Protein AF-A0A4Q5NZ83-F1 (afdb_monomer)

Radius of gyration: 30.27 Å; Cα contacts (8 Å, |Δi|>4): 518; chains: 1; bounding box: 62×85×79 Å

Foldseek 3Di:
DDDDDDDDDPDDDDDDDDDDDDDDDDDDDDDDDDPDDDDDDDDDDDDDPPDDPDPPPDPDPDDDDFKWKKKFKAKDADDQKWKWKDKQNRTPDIDRDHGDIGTCRVVDDAFKIKIKIWMAAALPGPQPIKMKMFMWIDDPNDTDTQDMDIHGNPRHTDMDIDIDHTDDDPPPPPDDDDDDDDDDDDDDDDDDDDDDDDDDDDDPDPQDDQDDDDAPKWKKKWKAADPLFFKKKFKDKQNHTPDIDRHTHIDTPNSSDDAFKMKMKIWMATPDQRPDQPDKMKIFMWIQDPNDTDTPDMDICGNVDRTDMDMDIDHGD

Secondary structure (DSSP, 8-state):
--------------------S----------------PPPPPPP-PPPPP-------PPPP-PPPPPPEEEEEEEESS----EEEEETTEEEEEE-STT-EEE-GGG--SEEEEEEEEE---TTS-TT-EEEEEEEEEETTEEEEEEEEEE-TTPPSEEEEEEEEESPPP---PPP-PPP------------------S----------------SSEEEEEEE--TTS-EEEEEEETTEEEEEESS-EEEE-GGG--SEEEEEEEEEEESS----TT--EEEEEEEEETTEEEEEEEEEEBTTBSEEEEEEEEEE-

Mean predicted aligned error: 17.89 Å

Solvent-accessible surface area (backbone atoms only — not comparable to full-atom values): 20259 Å² total; per-residue (Å²): 140,85,87,87,78,91,79,86,82,83,78,85,82,82,84,85,86,82,87,75,96,78,87,83,88,81,91,79,81,85,86,90,82,74,92,79,82,75,82,81,78,79,80,77,86,71,80,79,74,83,80,71,82,78,75,79,76,74,79,77,74,84,71,75,91,71,72,47,31,32,41,38,27,46,50,45,64,70,63,78,41,38,41,37,38,27,38,71,88,40,80,78,47,75,46,65,55,65,68,43,74,43,82,45,44,86,70,56,58,80,37,79,34,47,39,36,43,33,38,49,48,26,78,80,27,46,94,88,22,37,40,34,45,32,37,31,38,45,55,96,92,38,78,41,80,69,44,74,50,80,43,38,35,85,38,72,55,48,70,50,75,47,79,48,76,30,75,75,74,75,77,75,74,73,80,76,86,75,81,90,82,91,83,89,86,88,84,87,89,86,86,87,83,90,82,90,85,84,86,91,74,85,82,76,76,79,81,76,76,67,63,77,62,87,59,95,57,52,31,37,41,37,33,47,62,26,92,62,22,40,38,38,38,40,34,29,34,71,87,40,77,75,51,76,43,70,54,57,44,78,42,80,47,43,54,61,47,58,84,37,81,35,43,37,37,40,36,39,39,44,76,55,89,41,81,44,79,87,31,48,18,38,40,37,34,28,38,49,53,96,95,39,84,43,80,78,46,75,49,66,39,30,48,92,40,41,58,53,72,50,75,49,79,48,76,39,121

Sequence (317 aa):
MKTASSYPMCLDALRRVKVWPFGIFVAGLGLIAGCNSQPAETPIAENPPPVAPVAATTPEATQAPRMAYQAVTEFNGKSNVVFTLDINGATVGSYSTDKAQNDITNSLHDGLNDIKVSWTADPTMPSYGAARIKLQSQSNGKWNDVMTREVRRDTPAGATTINLQIGMPPAQSSPTEAVPSTGTSANTAAEPAANTVTAGETSIVPDATPTTAAFADKYLLKTTYSSLAPGSFDVTINGQTVGSYNSASNRDISSYLKPGVNEITVSWQAAQTITNRFADSKLTIGVFREGKWSTVANQTITQAQPRGERTWKINVQ

pLDDT: mean 77.64, std 22.38, range [27.92, 98.5]

Structure (mmCIF, N/CA/C/O backbone):
data_AF-A0A4Q5NZ83-F1
#
_entry.id   AF-A0A4Q5NZ83-F1
#
loop_
_atom_site.group_PDB
_atom_site.id
_atom_site.type_symbol
_atom_site.label_atom_id
_atom_site.label_alt_id
_atom_site.label_comp_id
_atom_site.label_asym_id
_atom_site.label_entity_id
_atom_site.label_seq_id
_atom_site.pdbx_PDB_ins_code
_atom_site.Cartn_x
_atom_site.Cartn_y
_atom_site.Cartn_z
_atom_site.occupancy
_atom_site.B_iso_or_equiv
_atom_site.auth_seq_id
_atom_site.auth_comp_id
_atom_site.auth_asym_id
_atom_site.auth_atom_id
_atom_site.pdbx_PDB_model_num
ATOM 1 N N . MET A 1 1 ? -18.410 -61.228 -25.629 1.00 46.50 1 MET A N 1
ATOM 2 C CA . MET A 1 1 ? -17.149 -61.927 -25.977 1.00 46.50 1 MET A CA 1
ATOM 3 C C . MET A 1 1 ? -16.329 -61.036 -26.900 1.00 46.50 1 MET A C 1
ATOM 5 O O . MET A 1 1 ? -16.928 -60.379 -27.738 1.00 46.50 1 MET A O 1
ATOM 9 N N . LYS A 1 2 ? -14.998 -61.084 -26.742 1.00 43.97 2 LYS A N 1
ATOM 10 C CA . LYS A 1 2 ? -13.923 -60.283 -27.370 1.00 43.97 2 LYS A CA 1
ATOM 11 C C . LYS A 1 2 ? -13.568 -58.953 -26.692 1.00 43.97 2 LYS A C 1
ATOM 13 O O . LYS A 1 2 ? -14.059 -57.884 -27.025 1.00 43.97 2 LYS A O 1
ATOM 18 N N . THR A 1 3 ? -12.653 -59.107 -25.743 1.00 46.38 3 THR A N 1
ATOM 19 C CA . THR A 1 3 ? -11.622 -58.173 -25.285 1.00 46.38 3 THR A CA 1
ATOM 20 C C . THR A 1 3 ? -10.592 -57.861 -26.381 1.00 46.38 3 THR A C 1
ATOM 22 O O . THR A 1 3 ? -10.260 -58.745 -27.168 1.00 46.38 3 THR A O 1
ATOM 25 N N . ALA A 1 4 ? -10.057 -56.636 -26.376 1.00 43.88 4 ALA A N 1
ATOM 26 C CA . ALA A 1 4 ? -8.705 -56.227 -26.803 1.00 43.88 4 ALA A CA 1
ATOM 27 C C . ALA A 1 4 ? -8.602 -54.697 -26.644 1.00 43.88 4 ALA A C 1
ATOM 29 O O . ALA A 1 4 ? -9.604 -54.015 -26.813 1.00 43.88 4 ALA A O 1
ATOM 30 N N . SER A 1 5 ? -7.474 -54.034 -26.430 1.00 42.31 5 SER A N 1
ATOM 31 C CA . SER A 1 5 ? -6.174 -54.305 -25.815 1.00 42.31 5 SER A CA 1
ATOM 32 C C . SER A 1 5 ? -5.525 -52.917 -25.759 1.00 42.31 5 SER A C 1
ATOM 34 O O . SER A 1 5 ? -5.562 -52.186 -26.747 1.00 42.31 5 SER A O 1
ATOM 36 N N . SER A 1 6 ? -4.978 -52.537 -24.609 1.00 50.88 6 SER A N 1
ATOM 37 C CA . SER A 1 6 ? -4.192 -51.313 -24.429 1.00 50.88 6 SER A CA 1
ATOM 38 C C . SER A 1 6 ? -2.863 -51.405 -25.187 1.00 50.88 6 SER A C 1
ATOM 40 O O . SER A 1 6 ? -2.228 -52.458 -25.162 1.00 50.88 6 SER A O 1
ATOM 42 N N . TYR A 1 7 ? -2.425 -50.292 -25.783 1.00 51.59 7 TYR A N 1
ATOM 43 C CA . TYR A 1 7 ? -1.007 -49.969 -25.958 1.00 51.59 7 TYR A CA 1
ATOM 44 C C . TYR A 1 7 ? -0.787 -48.465 -25.713 1.00 51.59 7 TYR A C 1
ATOM 46 O O . TYR A 1 7 ? -1.504 -47.651 -26.302 1.00 51.59 7 TYR A O 1
ATOM 54 N N . PRO A 1 8 ? 0.196 -48.068 -24.884 1.00 56.06 8 PRO A N 1
ATOM 55 C CA . PRO A 1 8 ? 0.624 -46.681 -24.757 1.00 56.06 8 PRO A CA 1
ATOM 56 C C . PRO A 1 8 ? 1.602 -46.318 -25.884 1.00 56.06 8 PRO A C 1
ATOM 58 O O . PRO A 1 8 ? 2.622 -46.980 -26.075 1.00 56.06 8 PRO A O 1
ATOM 61 N N . MET A 1 9 ? 1.317 -45.242 -26.620 1.00 53.84 9 MET A N 1
ATOM 62 C CA . MET A 1 9 ? 2.290 -44.636 -27.529 1.00 53.84 9 MET A CA 1
ATOM 63 C C . MET A 1 9 ? 3.188 -43.670 -26.747 1.00 53.84 9 MET A C 1
ATOM 65 O O . MET A 1 9 ? 2.782 -42.558 -26.419 1.00 53.84 9 MET A O 1
ATOM 69 N N . CYS A 1 10 ? 4.420 -44.100 -26.466 1.00 43.16 10 CYS A N 1
ATOM 70 C CA . CYS A 1 10 ? 5.543 -43.196 -26.222 1.00 43.16 10 CYS A CA 1
ATOM 71 C C . CYS A 1 10 ? 5.871 -42.507 -27.549 1.00 43.16 10 CYS A C 1
ATOM 73 O O . CYS A 1 10 ? 6.430 -43.137 -28.446 1.00 43.16 10 CYS A O 1
ATOM 75 N N . LEU A 1 11 ? 5.493 -41.237 -27.696 1.00 49.50 11 LEU A N 1
ATOM 76 C CA . LEU A 1 11 ? 5.880 -40.447 -28.857 1.00 49.50 11 LEU A CA 1
ATOM 77 C C . LEU A 1 11 ? 7.221 -39.757 -28.586 1.00 49.50 11 LEU A C 1
ATOM 79 O O . LEU A 1 11 ? 7.329 -38.874 -27.736 1.00 49.50 11 LEU A O 1
ATOM 83 N N . ASP A 1 12 ? 8.221 -40.199 -29.342 1.00 45.78 12 ASP A N 1
ATOM 84 C CA . ASP A 1 12 ? 9.508 -39.551 -29.570 1.00 45.78 12 ASP A CA 1
ATOM 85 C C . ASP A 1 12 ? 9.348 -38.067 -29.941 1.00 45.78 12 ASP A C 1
ATOM 87 O O . ASP A 1 12 ? 8.626 -37.719 -30.877 1.00 45.78 12 ASP A O 1
ATOM 91 N N . ALA A 1 13 ? 10.115 -37.193 -29.287 1.00 45.53 13 ALA A N 1
ATOM 92 C CA . ALA A 1 13 ? 10.397 -35.851 -29.789 1.00 45.53 13 ALA A CA 1
ATOM 93 C C . ALA A 1 13 ? 11.912 -35.614 -29.801 1.00 45.53 13 ALA A C 1
ATOM 95 O O . ALA A 1 13 ? 12.547 -35.248 -28.811 1.00 45.53 13 ALA A O 1
ATOM 96 N N . LEU A 1 14 ? 12.481 -35.862 -30.980 1.00 48.16 14 LEU A N 1
ATOM 97 C CA . LEU A 1 14 ? 13.873 -35.656 -31.345 1.00 48.16 14 LEU A CA 1
ATOM 98 C C . LEU A 1 14 ? 14.285 -34.171 -31.358 1.00 48.16 14 LEU A C 1
ATOM 100 O O . LEU A 1 14 ? 13.633 -33.300 -31.930 1.00 48.16 14 LEU A O 1
ATOM 104 N N . ARG A 1 15 ? 15.465 -33.959 -30.771 1.00 41.16 15 ARG A N 1
ATOM 105 C CA . ARG A 1 15 ? 16.485 -32.906 -30.940 1.00 41.16 15 ARG A CA 1
ATOM 106 C C . ARG A 1 15 ? 16.345 -31.935 -32.133 1.00 41.16 15 ARG A C 1
ATOM 108 O O . ARG A 1 15 ? 16.357 -32.340 -33.291 1.00 41.16 15 ARG A O 1
ATOM 115 N N . ARG A 1 16 ? 16.544 -30.638 -31.851 1.00 41.81 16 ARG A N 1
ATOM 116 C CA . ARG A 1 16 ? 17.320 -29.717 -32.712 1.00 41.81 16 ARG A CA 1
ATOM 117 C C . ARG A 1 16 ? 18.381 -29.000 -31.875 1.00 41.81 16 ARG A C 1
ATOM 119 O O . ARG A 1 16 ? 18.108 -27.985 -31.246 1.00 41.81 16 ARG A O 1
ATOM 126 N N . VAL A 1 17 ? 19.597 -29.544 -31.870 1.00 42.38 17 VAL A N 1
ATOM 127 C CA . VAL A 1 17 ? 20.788 -28.870 -31.334 1.00 42.38 17 VAL A CA 1
ATOM 128 C C . VAL A 1 17 ? 21.298 -27.918 -32.415 1.00 42.38 17 VAL A C 1
ATOM 130 O O . VAL A 1 17 ? 21.677 -28.354 -33.500 1.00 42.38 17 VAL A O 1
ATOM 133 N N . LYS A 1 18 ? 21.268 -26.613 -32.140 1.00 43.34 18 LYS A N 1
ATOM 134 C CA . LYS A 1 18 ? 21.816 -25.570 -33.014 1.00 43.34 18 LYS A CA 1
ATOM 135 C C . LYS A 1 18 ? 23.242 -25.281 -32.540 1.00 43.34 18 LYS A C 1
ATOM 137 O O . LYS A 1 18 ? 23.430 -24.658 -31.503 1.00 43.34 18 LYS A O 1
ATOM 142 N N . VAL A 1 19 ? 24.229 -25.800 -33.265 1.00 43.38 19 VAL A N 1
ATOM 143 C CA . VAL A 1 19 ? 25.659 -25.599 -32.987 1.00 43.38 19 VAL A CA 1
ATOM 144 C C . VAL A 1 19 ? 26.065 -24.212 -33.493 1.00 43.38 19 VAL A C 1
ATOM 146 O O . VAL A 1 19 ? 25.806 -23.881 -34.649 1.00 43.38 19 VAL A O 1
ATOM 149 N N . TRP A 1 20 ? 26.669 -23.396 -32.630 1.00 45.94 20 TRP A N 1
ATOM 150 C CA . TRP A 1 20 ? 27.369 -22.162 -33.003 1.00 45.94 20 TRP A CA 1
ATOM 151 C C . TRP A 1 20 ? 28.882 -22.417 -33.008 1.00 45.94 20 TRP A C 1
ATOM 153 O O . TRP A 1 20 ? 29.361 -23.216 -32.200 1.00 45.94 20 TRP A O 1
ATOM 163 N N . PRO A 1 21 ? 29.647 -21.768 -33.902 1.00 60.28 21 PRO A N 1
ATOM 164 C CA . PRO A 1 21 ? 31.084 -21.951 -33.965 1.00 60.28 21 PRO A CA 1
ATOM 165 C C . PRO A 1 21 ? 31.712 -21.084 -32.877 1.00 60.28 21 PRO A C 1
ATOM 167 O O . PRO A 1 21 ? 31.593 -19.875 -32.959 1.00 60.28 21 PRO A O 1
ATOM 170 N N . PHE A 1 22 ? 32.295 -21.683 -31.841 1.00 50.09 22 PHE A N 1
ATOM 171 C CA . PHE A 1 22 ? 33.531 -21.252 -31.168 1.00 50.09 22 PHE A CA 1
ATOM 172 C C . PHE A 1 22 ? 33.711 -22.073 -29.880 1.00 50.09 22 PHE A C 1
ATOM 174 O O . PHE A 1 22 ? 33.023 -21.850 -28.893 1.00 50.09 22 PHE A O 1
ATOM 181 N N . GLY A 1 23 ? 34.688 -22.985 -29.904 1.00 40.59 23 GLY A N 1
ATOM 182 C CA . GLY A 1 23 ? 35.555 -23.257 -28.754 1.00 40.59 23 GLY A CA 1
ATOM 183 C C . GLY A 1 23 ? 35.091 -24.248 -27.678 1.00 40.59 23 GLY A C 1
ATOM 184 O O . GLY A 1 23 ? 34.257 -23.933 -26.845 1.00 40.59 23 GLY A O 1
ATOM 185 N N . ILE A 1 24 ? 35.847 -25.352 -27.606 1.00 45.06 24 ILE A N 1
ATOM 186 C CA . ILE A 1 24 ? 36.121 -26.219 -26.442 1.00 45.06 24 ILE A CA 1
ATOM 187 C C . ILE A 1 24 ? 35.172 -27.415 -26.228 1.00 45.06 24 ILE A C 1
ATOM 189 O O . ILE A 1 24 ? 34.071 -27.333 -25.695 1.00 45.06 24 ILE A O 1
ATOM 193 N N . PHE A 1 25 ? 35.711 -28.570 -26.633 1.00 36.91 25 PHE A N 1
ATOM 194 C CA . PHE A 1 25 ? 35.283 -29.932 -26.332 1.00 36.91 25 PHE A CA 1
ATOM 195 C C . PHE A 1 25 ? 35.491 -30.266 -24.846 1.00 36.91 25 PHE A C 1
ATOM 197 O O . PHE A 1 25 ? 36.610 -30.169 -24.348 1.00 36.91 25 PHE A O 1
ATOM 204 N N . VAL A 1 26 ? 34.459 -30.803 -24.191 1.00 46.12 26 VAL A N 1
ATOM 205 C CA . VAL A 1 26 ? 34.622 -31.768 -23.094 1.00 46.12 26 VAL A CA 1
ATOM 206 C C . VAL A 1 26 ? 33.733 -32.966 -23.413 1.00 46.12 26 VAL A C 1
ATOM 208 O O . VAL A 1 26 ? 32.509 -32.865 -23.454 1.00 46.12 26 VAL A O 1
ATOM 211 N N . ALA A 1 27 ? 34.377 -34.094 -23.708 1.00 42.44 27 ALA A N 1
ATOM 212 C CA . ALA A 1 27 ? 33.737 -35.376 -23.944 1.00 42.44 27 ALA A CA 1
ATOM 213 C C . ALA A 1 27 ? 33.357 -36.013 -22.599 1.00 42.44 27 ALA A C 1
ATOM 215 O O . ALA A 1 27 ? 34.229 -36.403 -21.828 1.00 42.44 27 ALA A O 1
ATOM 216 N N . GLY A 1 28 ? 32.056 -36.122 -22.329 1.00 40.88 28 GLY A N 1
ATOM 217 C CA . GLY A 1 28 ? 31.499 -36.941 -21.253 1.00 40.88 28 GLY A CA 1
ATOM 218 C C . GLY A 1 28 ? 30.734 -38.114 -21.854 1.00 40.88 28 GLY A C 1
ATOM 219 O O . GLY A 1 28 ? 29.605 -37.951 -22.312 1.00 40.88 28 GLY A O 1
ATOM 220 N N . LEU A 1 29 ? 31.387 -39.274 -21.905 1.00 45.50 29 LEU A N 1
ATOM 221 C CA . LEU A 1 29 ? 30.818 -40.554 -22.317 1.00 45.50 29 LEU A CA 1
ATOM 222 C C . LEU A 1 29 ? 29.778 -41.046 -21.293 1.00 45.50 29 LEU A C 1
ATOM 224 O O . LEU A 1 29 ? 30.075 -41.117 -20.109 1.00 45.50 29 LEU A O 1
ATOM 228 N N . GLY A 1 30 ? 28.612 -41.443 -21.809 1.00 40.12 30 GLY A N 1
ATOM 229 C CA . GLY A 1 30 ? 27.888 -42.683 -21.503 1.00 40.12 30 GLY A CA 1
ATOM 230 C C . GLY A 1 30 ? 27.531 -43.048 -20.057 1.00 40.12 30 GLY A C 1
ATOM 231 O O . GLY A 1 30 ? 28.398 -43.361 -19.255 1.00 40.12 30 GLY A O 1
ATOM 232 N N . LEU A 1 31 ? 26.230 -43.248 -19.817 1.00 44.88 31 LEU A N 1
ATOM 233 C CA . LEU A 1 31 ? 25.696 -44.560 -19.422 1.00 44.88 31 LEU A CA 1
ATOM 234 C C . LEU A 1 31 ? 24.169 -44.579 -19.588 1.00 44.88 31 LEU A C 1
ATOM 236 O O . LEU A 1 31 ? 23.441 -43.806 -18.972 1.00 44.88 31 LEU A O 1
ATOM 240 N N . ILE A 1 32 ? 23.711 -45.464 -20.473 1.00 51.84 32 ILE A N 1
ATOM 241 C CA . ILE A 1 32 ? 22.313 -45.842 -20.677 1.00 51.84 32 ILE A CA 1
ATOM 242 C C . ILE A 1 32 ? 22.129 -47.146 -19.896 1.00 51.84 32 ILE A C 1
ATOM 244 O O . ILE A 1 32 ? 22.738 -48.154 -20.242 1.00 51.84 32 ILE A O 1
ATOM 248 N N . ALA A 1 33 ? 21.324 -47.123 -18.841 1.00 43.72 33 ALA A N 1
ATOM 249 C CA . ALA A 1 33 ? 20.840 -48.298 -18.118 1.00 43.72 33 ALA A CA 1
ATOM 250 C C . ALA A 1 33 ? 19.591 -47.848 -17.353 1.00 43.72 33 ALA A C 1
ATOM 252 O O . ALA A 1 33 ? 19.606 -46.790 -16.741 1.00 43.72 33 ALA A O 1
ATOM 253 N N . GLY A 1 34 ? 18.454 -48.518 -17.326 1.00 41.19 34 GLY A N 1
ATOM 254 C CA . GLY A 1 34 ? 17.937 -49.714 -17.966 1.00 41.19 34 GLY A CA 1
ATOM 255 C C . GLY A 1 34 ? 16.502 -49.781 -17.439 1.00 41.19 34 GLY A C 1
ATOM 256 O O . GLY A 1 34 ? 16.293 -49.666 -16.233 1.00 41.19 34 GLY A O 1
ATOM 257 N N . CYS A 1 35 ? 15.499 -49.853 -18.315 1.00 41.88 35 CYS A N 1
ATOM 258 C CA . CYS A 1 35 ? 14.113 -50.000 -17.873 1.00 41.88 35 CYS A CA 1
ATOM 259 C C . CYS A 1 35 ? 13.941 -51.418 -17.318 1.00 41.88 35 CYS A C 1
ATOM 261 O O . CYS A 1 35 ? 13.793 -52.366 -18.083 1.00 41.88 35 CYS A O 1
ATOM 263 N N . ASN A 1 36 ? 14.010 -51.566 -15.994 1.00 52.91 36 ASN A N 1
ATOM 264 C CA . ASN A 1 36 ? 13.718 -52.822 -15.318 1.00 52.91 36 ASN A CA 1
ATOM 265 C C . ASN A 1 36 ? 12.197 -52.915 -15.124 1.00 52.91 36 ASN A C 1
ATOM 267 O O . ASN A 1 36 ? 11.628 -52.283 -14.236 1.00 52.91 36 ASN A O 1
ATOM 271 N N . SER A 1 37 ? 11.525 -53.639 -16.015 1.00 48.72 37 SER A N 1
ATOM 272 C CA . SER A 1 37 ? 10.094 -53.927 -15.926 1.00 48.72 37 SER A CA 1
ATOM 273 C C . SER A 1 37 ? 9.883 -55.108 -14.980 1.00 48.72 37 SER A C 1
ATOM 275 O O . SER A 1 37 ? 9.923 -56.261 -15.402 1.00 48.72 37 SER A O 1
ATOM 277 N N . GLN A 1 38 ? 9.685 -54.830 -13.692 1.00 61.94 38 GLN A N 1
ATOM 278 C CA . GLN A 1 38 ? 9.278 -55.850 -12.728 1.00 61.94 38 GLN A CA 1
ATOM 279 C C . GLN A 1 38 ? 7.783 -56.168 -12.938 1.00 61.94 38 GLN A C 1
ATOM 281 O O . GLN A 1 38 ? 6.972 -55.237 -12.956 1.00 61.94 38 GLN A O 1
ATOM 286 N N . PRO A 1 39 ? 7.386 -57.439 -13.138 1.00 58.12 39 PRO A N 1
ATOM 287 C CA . PRO A 1 39 ? 5.980 -57.808 -13.234 1.00 58.12 39 PRO A CA 1
ATOM 288 C C . PRO A 1 39 ? 5.283 -57.553 -11.894 1.00 58.12 39 PRO A C 1
ATOM 290 O O . PRO A 1 39 ? 5.780 -57.941 -10.839 1.00 58.12 39 PRO A O 1
ATOM 293 N N . ALA A 1 40 ? 4.141 -56.870 -11.949 1.00 55.62 40 ALA A N 1
ATOM 294 C CA . ALA A 1 40 ? 3.303 -56.599 -10.791 1.00 55.62 40 ALA A CA 1
ATOM 295 C C . ALA A 1 40 ? 2.754 -57.916 -10.219 1.00 55.62 40 ALA A C 1
ATOM 297 O O . ALA A 1 40 ? 2.015 -58.635 -10.896 1.00 55.62 40 ALA A O 1
ATOM 298 N N . GLU A 1 41 ? 3.106 -58.223 -8.972 1.00 59.53 41 GLU A N 1
ATOM 299 C CA . GLU A 1 41 ? 2.435 -59.262 -8.197 1.00 59.53 41 GLU A CA 1
ATOM 300 C C . GLU A 1 41 ? 0.972 -58.865 -7.994 1.00 59.53 41 GLU A C 1
ATOM 302 O O . GLU A 1 41 ? 0.643 -57.725 -7.664 1.00 59.53 41 GLU A O 1
ATOM 307 N N . THR A 1 42 ? 0.076 -59.812 -8.256 1.00 58.38 42 THR A N 1
ATOM 308 C CA . THR A 1 42 ? -1.363 -59.631 -8.079 1.00 58.38 42 THR A CA 1
ATOM 309 C C . THR A 1 42 ? -1.665 -59.692 -6.580 1.00 58.38 42 THR A C 1
ATOM 311 O O . THR A 1 42 ? -1.403 -60.734 -5.975 1.00 58.38 42 THR A O 1
ATOM 314 N N . PRO A 1 43 ? -2.192 -58.628 -5.948 1.00 60.56 43 PRO A N 1
ATOM 315 C CA . PRO A 1 43 ? -2.567 -58.693 -4.545 1.00 60.56 43 PRO A CA 1
ATOM 316 C C . PRO A 1 43 ? -3.721 -59.685 -4.369 1.00 60.56 43 PRO A C 1
ATOM 318 O O . PRO A 1 43 ? -4.731 -59.634 -5.074 1.00 60.56 43 PRO A O 1
ATOM 321 N N . ILE A 1 44 ? -3.540 -60.608 -3.428 1.00 63.28 44 ILE A N 1
ATOM 322 C CA . ILE A 1 44 ? -4.569 -61.534 -2.960 1.00 63.28 44 ILE A CA 1
ATOM 323 C C . ILE A 1 44 ? -5.692 -60.691 -2.348 1.00 63.28 44 ILE A C 1
ATOM 325 O O . ILE A 1 44 ? -5.435 -59.816 -1.525 1.00 63.28 44 ILE A O 1
ATOM 329 N N . ALA A 1 45 ? -6.927 -60.936 -2.786 1.00 55.00 45 ALA A N 1
ATOM 330 C CA . ALA A 1 45 ? -8.114 -60.242 -2.309 1.00 55.00 45 ALA A CA 1
ATOM 331 C C . ALA A 1 45 ? -8.310 -60.482 -0.803 1.00 55.00 45 ALA A C 1
ATOM 333 O O . ALA A 1 45 ? -8.782 -61.539 -0.383 1.00 55.00 45 ALA A O 1
ATOM 334 N N . GLU A 1 46 ? -7.933 -59.498 0.006 1.00 61.66 46 GLU A N 1
ATOM 335 C CA . GLU A 1 46 ? -8.293 -59.430 1.416 1.00 61.66 46 GLU A CA 1
ATOM 336 C C . GLU A 1 46 ? -9.762 -58.994 1.516 1.00 61.66 46 GLU A C 1
ATOM 338 O O . GLU A 1 46 ? -10.196 -58.060 0.835 1.00 61.66 46 GLU A O 1
ATOM 343 N N . ASN A 1 47 ? -10.555 -59.728 2.3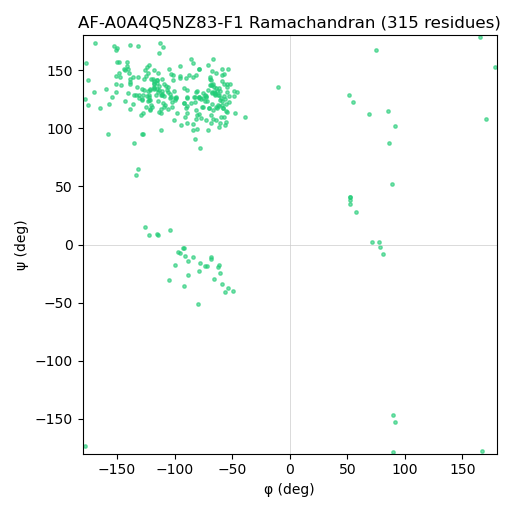02 1.00 69.56 47 ASN A N 1
ATOM 344 C CA . ASN A 1 47 ? -11.975 -59.436 2.495 1.00 69.56 47 ASN A CA 1
ATOM 345 C C . ASN A 1 47 ? -12.150 -57.983 2.968 1.00 69.56 47 ASN A C 1
ATOM 347 O O . ASN A 1 47 ? -11.475 -57.583 3.920 1.00 69.56 47 ASN A O 1
ATOM 351 N N . PRO A 1 48 ? -13.056 -57.198 2.356 1.00 71.75 48 PRO A N 1
ATOM 352 C CA . PRO A 1 48 ? -13.263 -55.821 2.767 1.00 71.75 48 PRO A CA 1
ATOM 353 C C . PRO A 1 48 ? -13.713 -55.789 4.236 1.00 71.75 48 PRO A C 1
ATOM 355 O O . PRO A 1 48 ? -14.613 -56.549 4.615 1.00 71.75 48 PRO A O 1
ATOM 358 N N . PRO A 1 49 ? -13.106 -54.933 5.077 1.00 77.12 49 PRO A N 1
ATOM 359 C CA . PRO A 1 49 ? -13.548 -54.760 6.450 1.00 77.12 49 PRO A CA 1
ATOM 360 C C . PRO A 1 49 ? -15.017 -54.303 6.483 1.00 77.12 49 PRO A C 1
ATOM 362 O O . PRO A 1 49 ? -15.482 -53.645 5.546 1.00 77.12 49 PRO A O 1
ATOM 365 N N . PRO A 1 50 ? -15.764 -54.648 7.548 1.00 74.38 50 PRO A N 1
ATOM 366 C CA . PRO A 1 50 ? -17.159 -54.257 7.700 1.00 74.38 50 PRO A CA 1
ATOM 367 C C . PRO A 1 50 ? -17.302 -52.742 7.541 1.00 74.38 50 PRO A C 1
ATOM 369 O O . PRO A 1 50 ? -16.651 -51.965 8.240 1.00 74.38 50 PRO A O 1
ATOM 372 N N . VAL A 1 51 ? -18.143 -52.343 6.585 1.00 68.69 51 VAL A N 1
ATOM 373 C CA . VAL A 1 51 ? -18.435 -50.947 6.253 1.00 68.69 51 VAL A CA 1
ATOM 374 C C . VAL A 1 51 ? -18.941 -50.250 7.514 1.00 68.69 51 VAL A C 1
ATOM 376 O O . VAL A 1 51 ? -20.033 -50.548 8.001 1.00 68.69 51 VAL A O 1
ATOM 379 N N . ALA A 1 52 ? -18.130 -49.345 8.065 1.00 74.94 52 ALA A N 1
ATOM 380 C CA . ALA A 1 52 ? -18.549 -48.491 9.165 1.00 74.94 52 ALA A CA 1
ATOM 381 C C . ALA A 1 52 ? -19.769 -47.658 8.721 1.00 74.94 52 ALA A C 1
ATOM 383 O O . ALA A 1 52 ? -19.810 -47.217 7.567 1.00 74.94 52 ALA A O 1
ATOM 384 N N . PRO A 1 53 ? -20.770 -47.445 9.594 1.00 70.44 53 PRO A N 1
ATOM 385 C CA . PRO A 1 53 ? -21.949 -46.659 9.259 1.00 70.44 53 PRO A CA 1
ATOM 386 C C . PRO A 1 53 ? -21.521 -45.269 8.784 1.00 70.44 53 PRO A C 1
ATOM 388 O O . PRO A 1 53 ? -20.837 -44.536 9.497 1.00 70.44 53 PRO A O 1
ATOM 391 N N . VAL A 1 54 ? -21.906 -44.940 7.550 1.00 66.38 54 VAL A N 1
ATOM 392 C CA . VAL A 1 54 ? -21.633 -43.651 6.915 1.00 66.38 54 VAL A CA 1
ATOM 393 C C . VAL A 1 54 ? -22.276 -42.573 7.782 1.00 66.38 54 VAL A C 1
ATOM 395 O O . VAL A 1 54 ? -23.501 -42.500 7.880 1.00 66.38 54 VAL A O 1
ATOM 398 N N . ALA A 1 55 ? -21.448 -41.780 8.465 1.00 71.12 55 ALA A N 1
ATOM 399 C CA . ALA A 1 55 ? -21.917 -40.653 9.254 1.00 71.12 55 ALA A CA 1
ATOM 400 C C . ALA A 1 55 ? -22.722 -39.726 8.338 1.00 71.12 55 ALA A C 1
ATOM 402 O O . ALA A 1 55 ? -22.240 -39.326 7.277 1.00 71.12 55 ALA A O 1
ATOM 403 N N . ALA A 1 56 ? -23.962 -39.430 8.729 1.00 66.25 56 ALA A N 1
ATOM 404 C CA . ALA A 1 56 ? -24.830 -38.531 7.990 1.00 66.25 56 ALA A CA 1
ATOM 405 C C . ALA A 1 56 ? -24.116 -37.185 7.813 1.00 66.25 56 ALA A C 1
ATOM 407 O O . ALA A 1 56 ? -23.817 -36.496 8.787 1.00 66.25 56 ALA A O 1
ATOM 408 N N . THR A 1 57 ? -23.810 -36.830 6.567 1.00 58.00 57 THR A N 1
ATOM 409 C CA . THR A 1 57 ? -23.245 -35.528 6.228 1.00 58.00 57 THR A CA 1
ATOM 410 C C . THR A 1 57 ? -24.300 -34.472 6.521 1.00 58.00 57 THR A C 1
ATOM 412 O O . THR A 1 57 ? -25.314 -34.395 5.824 1.00 58.00 57 THR A O 1
ATOM 415 N N . THR A 1 58 ? -24.085 -33.689 7.576 1.00 69.00 58 THR A N 1
ATOM 416 C CA . THR A 1 58 ? -24.877 -32.490 7.854 1.00 69.00 58 THR A CA 1
ATOM 417 C C . THR A 1 58 ? -24.872 -31.612 6.599 1.00 69.00 58 THR A C 1
ATOM 419 O O . THR A 1 58 ? -23.788 -31.348 6.075 1.00 69.00 58 THR A O 1
ATOM 422 N N . PRO A 1 59 ? -26.039 -31.185 6.084 1.00 58.56 59 PRO A N 1
ATOM 423 C CA . PRO A 1 59 ? -26.100 -30.349 4.894 1.00 58.56 59 PRO A CA 1
ATOM 424 C C . PRO A 1 59 ? -25.314 -29.058 5.130 1.00 58.56 59 PRO A C 1
ATOM 426 O O . PRO A 1 59 ? -25.559 -28.335 6.097 1.00 58.56 59 PRO A O 1
ATOM 429 N N . GLU A 1 60 ? -24.343 -28.812 4.255 1.00 60.72 60 GLU A N 1
ATOM 430 C CA . GLU A 1 60 ? -23.511 -27.616 4.250 1.00 60.72 60 GLU A CA 1
ATOM 431 C C . GLU A 1 60 ? -24.419 -26.392 4.100 1.00 60.72 60 GLU A C 1
ATOM 433 O O . GLU A 1 60 ? -25.204 -26.288 3.154 1.00 60.72 60 GLU A O 1
ATOM 438 N N . ALA A 1 61 ? -24.385 -25.497 5.087 1.00 67.06 61 ALA A N 1
ATOM 439 C CA . ALA A 1 61 ? -25.191 -24.290 5.055 1.00 67.06 61 ALA A CA 1
ATOM 440 C C . ALA A 1 61 ? -24.790 -23.451 3.835 1.00 67.06 61 ALA A C 1
ATOM 442 O O . ALA A 1 61 ? -23.610 -23.160 3.646 1.00 67.06 61 ALA A O 1
ATOM 443 N N . THR A 1 62 ? -25.771 -23.044 3.024 1.00 60.03 62 THR A N 1
ATOM 444 C CA . THR A 1 62 ? -25.560 -22.171 1.865 1.00 60.03 62 THR A CA 1
ATOM 445 C C . THR A 1 62 ? -24.880 -20.878 2.309 1.00 60.03 62 THR A C 1
ATOM 447 O O . THR A 1 62 ? -25.513 -19.995 2.891 1.00 60.03 62 THR A O 1
ATOM 450 N N . GLN A 1 63 ? -23.577 -20.777 2.057 1.00 60.47 63 GLN A N 1
ATOM 451 C CA . GLN A 1 63 ? -22.782 -19.609 2.407 1.00 60.47 63 GLN A CA 1
ATOM 452 C C . GLN A 1 63 ? -23.212 -18.425 1.529 1.00 60.47 63 GLN A C 1
ATOM 454 O O . GLN A 1 63 ? -23.456 -18.579 0.330 1.00 60.47 63 GLN A O 1
ATOM 459 N N . ALA A 1 64 ? -23.344 -17.239 2.128 1.00 72.25 64 ALA A N 1
ATOM 460 C CA . ALA A 1 64 ? -23.657 -16.026 1.381 1.00 72.25 64 ALA A CA 1
ATOM 461 C C . ALA A 1 64 ? -22.592 -15.782 0.292 1.00 72.25 64 ALA A C 1
ATOM 463 O O . ALA A 1 64 ? -21.420 -16.103 0.508 1.00 72.25 64 ALA A O 1
ATOM 464 N N . PRO A 1 65 ? -22.965 -15.214 -0.871 1.00 75.31 65 PRO A N 1
ATOM 465 C CA . PRO A 1 65 ? -22.014 -14.953 -1.943 1.00 75.31 65 PRO A CA 1
ATOM 466 C C . PRO A 1 65 ? -20.884 -14.050 -1.439 1.00 75.31 65 PRO A C 1
ATOM 468 O O . PRO A 1 65 ? -21.112 -12.910 -1.029 1.00 75.31 65 PRO A O 1
ATOM 471 N N . ARG A 1 66 ? -19.660 -14.580 -1.461 1.00 84.31 66 ARG A N 1
ATOM 472 C CA . ARG A 1 66 ? -18.453 -13.884 -1.015 1.00 84.31 66 ARG A CA 1
ATOM 473 C C . ARG A 1 66 ? -17.822 -13.122 -2.180 1.00 84.31 66 ARG A C 1
ATOM 475 O O . ARG A 1 66 ? -17.838 -13.597 -3.313 1.00 84.31 66 ARG A O 1
ATOM 482 N N . MET A 1 67 ? -17.262 -11.940 -1.913 1.00 90.38 67 MET A N 1
ATOM 483 C CA . MET A 1 67 ? -16.441 -11.237 -2.908 1.00 90.38 67 MET A CA 1
ATOM 484 C C . MET A 1 67 ? -15.219 -12.091 -3.267 1.00 90.38 67 MET A C 1
ATOM 486 O O . MET A 1 67 ? -14.556 -12.611 -2.370 1.00 90.38 67 MET A O 1
ATOM 490 N N . ALA A 1 68 ? -14.917 -12.212 -4.561 1.00 96.06 68 ALA A N 1
ATOM 491 C CA . ALA A 1 68 ? -13.737 -12.928 -5.035 1.00 96.06 68 ALA A CA 1
ATOM 492 C C . ALA A 1 68 ? -12.484 -12.044 -4.950 1.00 96.06 68 ALA A C 1
ATOM 494 O O . ALA A 1 68 ? -12.552 -10.831 -5.181 1.00 96.06 68 ALA A O 1
ATOM 495 N N . TYR A 1 69 ? -11.339 -12.655 -4.657 1.00 96.75 69 TYR A N 1
ATOM 496 C CA . TYR A 1 69 ? -10.041 -11.994 -4.566 1.00 96.75 69 TYR A CA 1
ATOM 497 C C . TYR A 1 69 ? -8.980 -12.765 -5.344 1.00 96.75 69 TYR A C 1
ATOM 499 O O . TYR A 1 69 ? -8.959 -13.993 -5.334 1.00 96.75 69 TYR A O 1
ATOM 507 N N . GLN A 1 70 ? -8.055 -12.045 -5.973 1.00 98.06 70 GLN A N 1
ATOM 508 C CA . GLN A 1 70 ? -6.943 -12.662 -6.693 1.00 98.06 70 GLN A CA 1
ATOM 509 C C . GLN A 1 70 ? -5.637 -11.889 -6.530 1.00 98.06 70 GLN A C 1
ATOM 511 O O . GLN A 1 70 ? -5.636 -10.672 -6.337 1.00 98.06 70 GLN A O 1
ATOM 516 N N . ALA A 1 71 ? -4.524 -12.603 -6.661 1.00 97.69 71 ALA A N 1
ATOM 517 C CA . ALA A 1 71 ? -3.201 -12.033 -6.855 1.00 97.69 71 ALA A CA 1
ATOM 518 C C . ALA A 1 71 ? -2.822 -12.118 -8.339 1.00 97.69 71 ALA A C 1
ATOM 520 O O . ALA A 1 71 ? -2.970 -13.177 -8.950 1.00 97.69 71 ALA A O 1
ATOM 521 N N . VAL A 1 72 ? -2.333 -11.016 -8.911 1.00 97.88 72 VAL A N 1
ATOM 522 C CA . VAL A 1 72 ? -1.904 -10.932 -10.315 1.00 97.88 72 VAL A CA 1
ATOM 523 C C . VAL A 1 72 ? -0.502 -10.353 -10.405 1.00 97.88 72 VAL A C 1
ATOM 525 O O . VAL A 1 72 ? -0.228 -9.328 -9.781 1.00 97.88 72 VAL A O 1
ATOM 528 N N . THR A 1 73 ? 0.379 -10.956 -11.200 1.00 97.44 73 THR A N 1
ATOM 529 C CA . THR A 1 73 ? 1.692 -10.377 -11.516 1.00 97.44 73 THR A CA 1
ATOM 530 C C . THR A 1 73 ? 1.746 -9.755 -12.905 1.00 97.44 73 THR A C 1
ATOM 532 O O . THR A 1 73 ? 1.116 -10.228 -13.844 1.00 97.44 73 THR A O 1
ATOM 535 N N . GLU A 1 74 ? 2.526 -8.686 -13.052 1.00 96.94 74 GLU A N 1
ATOM 536 C CA . GLU A 1 74 ? 2.790 -8.029 -14.339 1.00 96.94 74 GLU A CA 1
ATOM 537 C C . GLU A 1 74 ? 4.265 -7.639 -14.421 1.00 96.94 74 GLU A C 1
ATOM 539 O O . GLU A 1 74 ? 4.750 -6.849 -13.607 1.00 96.94 74 GLU A O 1
ATOM 544 N N . PHE A 1 75 ? 5.003 -8.206 -15.370 1.00 95.69 75 PHE A N 1
ATOM 545 C CA . PHE A 1 75 ? 6.429 -7.966 -15.558 1.00 95.69 75 PHE A CA 1
ATOM 546 C C . PHE A 1 75 ? 6.630 -7.233 -16.885 1.00 95.69 75 PHE A C 1
ATOM 548 O O . PHE A 1 75 ? 6.403 -7.767 -17.969 1.00 95.69 75 PHE A O 1
ATOM 555 N N . ASN A 1 76 ? 7.086 -5.988 -16.808 1.00 91.56 76 ASN A N 1
ATOM 556 C CA . ASN A 1 76 ? 7.531 -5.242 -17.972 1.00 91.56 76 ASN A CA 1
ATOM 557 C C . ASN A 1 76 ? 9.026 -5.511 -18.185 1.00 91.56 76 ASN A C 1
ATOM 559 O O . ASN A 1 76 ? 9.862 -4.996 -17.446 1.00 91.56 76 ASN A O 1
ATOM 563 N N . GLY A 1 77 ? 9.361 -6.331 -19.180 1.00 88.75 77 GLY A N 1
ATOM 564 C CA . GLY A 1 77 ? 10.735 -6.753 -19.463 1.00 88.75 77 GLY A CA 1
ATOM 565 C C . GLY A 1 77 ? 11.153 -8.032 -18.731 1.00 88.75 77 GLY A C 1
ATOM 566 O O . GLY A 1 77 ? 10.368 -8.668 -18.033 1.00 88.75 77 GLY A O 1
ATOM 567 N N . LYS A 1 78 ? 12.411 -8.444 -18.930 1.00 90.19 78 LYS A N 1
ATOM 568 C CA . LYS A 1 78 ? 12.973 -9.607 -18.230 1.00 90.19 78 LYS A CA 1
ATOM 569 C C . LYS A 1 78 ? 13.214 -9.244 -16.765 1.00 90.19 78 LYS A C 1
ATOM 571 O O . LYS A 1 78 ? 13.886 -8.253 -16.496 1.00 90.19 78 LYS A O 1
ATOM 576 N N . SER A 1 79 ? 12.676 -10.053 -15.861 1.00 93.50 79 SER A N 1
ATOM 577 C CA . SER A 1 79 ? 12.757 -9.871 -14.414 1.00 93.50 79 SER A CA 1
ATOM 578 C C . SER A 1 79 ? 12.998 -11.221 -13.743 1.00 93.50 79 SER A C 1
ATOM 580 O O . SER A 1 79 ? 12.372 -12.211 -14.121 1.00 93.50 79 SER A O 1
ATOM 582 N N . ASN A 1 80 ? 13.879 -11.235 -12.745 1.00 96.44 80 ASN A N 1
ATOM 583 C CA . ASN A 1 80 ? 14.123 -12.349 -11.825 1.00 96.44 80 ASN A CA 1
ATOM 584 C C . ASN A 1 80 ? 13.492 -12.100 -10.442 1.00 96.44 80 ASN A C 1
ATOM 586 O O . ASN A 1 80 ? 13.821 -12.785 -9.471 1.00 96.44 80 ASN A O 1
ATOM 590 N N . VAL A 1 81 ? 12.617 -11.095 -10.328 1.00 97.50 81 VAL A N 1
ATOM 591 C CA . VAL A 1 81 ? 11.891 -10.812 -9.088 1.00 97.50 81 VAL A CA 1
ATOM 592 C C . VAL A 1 81 ? 10.940 -11.964 -8.783 1.00 97.50 81 VAL A C 1
ATOM 594 O O . VAL A 1 81 ? 10.152 -12.381 -9.632 1.00 97.50 81 VAL A O 1
ATOM 597 N N . VAL A 1 82 ? 10.996 -12.438 -7.544 1.00 98.19 82 VAL A N 1
ATOM 598 C CA . VAL A 1 82 ? 10.046 -13.391 -6.979 1.00 98.19 82 VAL A CA 1
ATOM 599 C C . VAL A 1 82 ? 9.224 -12.655 -5.938 1.00 98.19 82 VAL A C 1
ATOM 601 O O . VAL A 1 82 ? 9.786 -12.115 -4.985 1.00 98.19 82 VAL A O 1
ATOM 604 N N . PHE A 1 83 ? 7.907 -12.641 -6.115 1.00 98.25 83 PHE A N 1
ATOM 605 C CA . PHE A 1 83 ? 6.974 -12.198 -5.087 1.00 98.25 83 PHE A CA 1
ATOM 606 C C . PHE A 1 83 ? 6.517 -13.391 -4.254 1.00 98.25 83 PHE A C 1
ATOM 608 O O . PHE A 1 83 ? 6.130 -14.412 -4.815 1.00 98.25 83 PHE A O 1
ATOM 615 N N . THR A 1 84 ? 6.494 -13.250 -2.934 1.00 98.31 84 THR A N 1
ATOM 616 C CA . THR A 1 84 ? 5.867 -14.215 -2.021 1.00 98.31 84 THR A CA 1
ATOM 617 C C . THR A 1 84 ? 4.719 -13.523 -1.309 1.00 98.31 84 THR A C 1
ATOM 619 O O . THR A 1 84 ? 4.900 -12.428 -0.771 1.00 98.31 84 THR A O 1
ATOM 622 N N . LEU A 1 85 ? 3.542 -14.140 -1.342 1.00 98.06 85 LEU A N 1
ATOM 623 C CA . LEU A 1 85 ? 2.341 -13.641 -0.683 1.00 98.06 85 LEU A CA 1
ATOM 624 C C . LEU A 1 85 ? 2.033 -14.530 0.518 1.00 98.06 85 LEU A C 1
ATOM 626 O O . LEU A 1 85 ? 1.773 -15.723 0.347 1.00 98.06 85 LEU A O 1
ATOM 630 N N . ASP A 1 86 ? 2.020 -13.925 1.700 1.00 97.81 86 ASP A N 1
ATOM 631 C CA . ASP A 1 86 ? 1.567 -14.546 2.937 1.00 97.81 86 ASP A CA 1
ATOM 632 C C . ASP A 1 86 ? 0.261 -13.873 3.374 1.00 97.81 86 ASP A C 1
ATOM 634 O O . ASP A 1 86 ? 0.158 -12.644 3.389 1.00 97.81 86 ASP A O 1
ATOM 638 N N . ILE A 1 87 ? -0.745 -14.673 3.717 1.00 97.44 87 ILE A N 1
ATOM 639 C CA . ILE A 1 87 ? -2.035 -14.211 4.235 1.00 97.44 87 ILE A CA 1
ATOM 640 C C . ILE A 1 87 ? -2.246 -14.884 5.587 1.00 97.44 87 ILE A C 1
ATOM 642 O O . ILE A 1 87 ? -2.197 -16.108 5.687 1.00 97.44 87 ILE A O 1
ATOM 646 N N . ASN A 1 88 ? -2.451 -14.080 6.629 1.00 95.25 88 ASN A N 1
ATOM 647 C CA . ASN A 1 88 ? -2.647 -14.527 8.008 1.00 95.25 88 ASN A CA 1
ATOM 648 C C . ASN A 1 88 ? -1.529 -15.477 8.482 1.00 95.25 88 ASN A C 1
ATOM 650 O O . ASN A 1 88 ? -1.777 -16.501 9.114 1.00 95.25 88 ASN A O 1
ATOM 654 N N . GLY A 1 89 ? -0.283 -15.151 8.119 1.00 90.94 89 GLY A N 1
ATOM 655 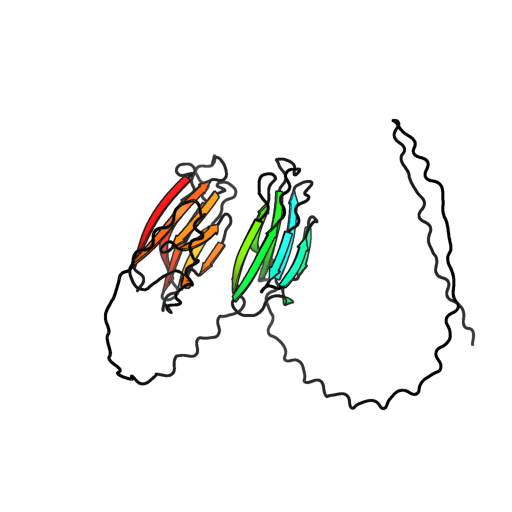C CA . GLY A 1 89 ? 0.909 -15.935 8.458 1.00 90.94 89 GLY A CA 1
ATOM 656 C C . GLY A 1 89 ? 1.146 -17.190 7.606 1.00 90.94 89 GLY A C 1
ATOM 657 O O . GLY A 1 89 ? 2.167 -17.848 7.797 1.00 90.94 89 GLY A O 1
ATOM 658 N N . ALA A 1 90 ? 0.261 -17.516 6.658 1.00 96.12 90 ALA A N 1
ATOM 659 C CA . ALA A 1 90 ? 0.411 -18.661 5.761 1.00 96.12 90 ALA A CA 1
ATOM 660 C C . ALA A 1 90 ? 0.809 -18.223 4.345 1.00 96.12 90 ALA A C 1
ATOM 662 O O . ALA A 1 90 ? 0.162 -17.360 3.752 1.00 96.12 90 ALA A O 1
ATOM 663 N N . THR A 1 91 ? 1.836 -18.850 3.767 1.00 97.62 91 THR A N 1
ATOM 664 C CA . THR A 1 91 ? 2.224 -18.602 2.372 1.00 97.62 91 THR A CA 1
ATOM 665 C C . THR A 1 91 ? 1.176 -19.168 1.421 1.00 97.62 91 THR A C 1
ATOM 667 O O . THR A 1 91 ? 0.960 -20.378 1.362 1.00 97.62 91 THR A O 1
ATOM 670 N N . VAL A 1 92 ? 0.548 -18.292 0.640 1.00 97.12 92 VAL A N 1
ATOM 671 C CA . VAL A 1 92 ? -0.507 -18.656 -0.322 1.00 97.12 92 VAL A CA 1
ATOM 672 C C . VAL A 1 92 ? 0.006 -18.764 -1.755 1.00 97.12 92 VAL A C 1
ATOM 674 O O . VAL A 1 92 ? -0.664 -19.341 -2.607 1.00 97.12 92 VAL A O 1
ATOM 677 N N . GLY A 1 93 ? 1.182 -18.201 -2.048 1.00 96.38 93 GLY A N 1
ATOM 678 C CA . GLY A 1 93 ? 1.778 -18.305 -3.374 1.00 96.38 93 GLY A CA 1
ATOM 679 C C . GLY A 1 93 ? 3.151 -17.657 -3.495 1.00 96.38 93 GLY A C 1
ATOM 680 O O . GLY A 1 93 ? 3.499 -16.735 -2.755 1.00 96.38 93 GLY A O 1
ATOM 681 N N . SER A 1 94 ? 3.912 -18.142 -4.476 1.00 96.88 94 SER A N 1
ATOM 682 C CA . SER A 1 94 ? 5.177 -17.563 -4.920 1.00 96.88 94 SER A CA 1
ATOM 683 C C . SER A 1 94 ? 5.130 -17.355 -6.433 1.00 96.88 94 SER A C 1
ATOM 685 O O . SER A 1 94 ? 4.766 -18.265 -7.179 1.00 96.88 94 SER A O 1
ATOM 687 N N . TYR A 1 95 ? 5.458 -16.147 -6.883 1.00 97.12 95 TYR A N 1
ATOM 688 C CA . TYR A 1 95 ? 5.215 -15.682 -8.243 1.00 97.12 95 TYR A CA 1
ATOM 689 C C . TYR A 1 95 ? 6.503 -15.136 -8.854 1.00 97.12 95 TYR A C 1
ATOM 691 O O . TYR A 1 95 ? 7.017 -14.101 -8.432 1.00 97.12 95 TYR A O 1
ATOM 699 N N . SER A 1 96 ? 7.008 -15.830 -9.869 1.00 95.00 96 SER A N 1
ATOM 700 C CA . SER A 1 96 ? 8.236 -15.485 -10.603 1.00 95.00 96 SER A CA 1
ATOM 701 C C . SER A 1 96 ? 8.005 -15.297 -12.105 1.00 95.00 96 SER A C 1
ATOM 703 O O . SER A 1 96 ? 8.954 -15.180 -12.877 1.00 95.00 96 SER A O 1
ATOM 705 N N . THR A 1 97 ? 6.744 -15.300 -12.539 1.00 93.12 97 THR A N 1
ATOM 706 C CA . THR A 1 97 ? 6.349 -15.234 -13.949 1.00 93.12 97 THR A CA 1
ATOM 707 C C . THR A 1 97 ? 5.415 -14.057 -14.207 1.00 93.12 97 THR A C 1
ATOM 709 O O . THR A 1 97 ? 4.708 -13.595 -13.310 1.00 93.12 97 THR A O 1
ATOM 712 N N . ASP A 1 98 ? 5.433 -13.558 -15.444 1.00 93.50 98 ASP A N 1
ATOM 713 C CA . ASP A 1 98 ? 4.502 -12.530 -15.913 1.00 93.50 98 ASP A CA 1
ATOM 714 C C . ASP A 1 98 ? 3.081 -13.100 -16.028 1.00 93.50 98 ASP A C 1
ATOM 716 O O . ASP A 1 98 ? 2.907 -14.235 -16.477 1.00 93.50 98 ASP A O 1
ATOM 720 N N . LYS A 1 99 ? 2.072 -12.296 -15.676 1.00 92.62 99 LYS A N 1
ATOM 721 C CA . LYS A 1 99 ? 0.640 -12.627 -15.785 1.00 92.62 99 LYS A CA 1
ATOM 722 C C . LYS A 1 99 ? 0.228 -13.888 -15.031 1.00 92.62 99 LYS A C 1
ATOM 724 O O . LYS A 1 99 ? -0.750 -14.534 -15.410 1.00 92.62 99 LYS A O 1
ATOM 729 N N . ALA A 1 100 ? 0.934 -14.239 -13.958 1.00 95.31 100 ALA A N 1
ATOM 730 C CA . ALA A 1 100 ? 0.416 -15.235 -13.036 1.00 95.31 100 ALA A CA 1
ATOM 731 C C . ALA A 1 100 ? -0.854 -14.670 -12.393 1.00 95.31 100 ALA A C 1
ATOM 733 O O . ALA A 1 100 ? -0.876 -13.511 -11.983 1.00 95.31 100 ALA A O 1
ATOM 734 N N . GLN A 1 101 ? -1.900 -15.485 -12.319 1.00 97.31 101 GLN A N 1
ATOM 735 C CA . GLN A 1 101 ? -3.159 -15.160 -11.662 1.00 97.31 101 GLN A CA 1
ATOM 736 C C . GLN A 1 101 ? -3.476 -16.299 -10.700 1.00 97.31 101 GLN A C 1
ATOM 738 O O . GLN A 1 101 ? -3.506 -17.459 -11.108 1.00 97.31 101 GLN A O 1
ATOM 743 N N . ASN A 1 102 ? -3.683 -15.972 -9.430 1.00 97.44 102 ASN A N 1
ATOM 744 C CA . ASN A 1 102 ? -4.009 -16.947 -8.398 1.00 97.44 102 ASN A CA 1
ATOM 745 C C . ASN A 1 102 ? -5.215 -16.469 -7.597 1.00 97.44 102 ASN A C 1
ATOM 747 O O . ASN A 1 102 ? -5.229 -15.333 -7.120 1.00 97.44 102 ASN A O 1
ATOM 751 N N . ASP A 1 103 ? -6.215 -17.333 -7.464 1.00 97.06 103 ASP A N 1
ATOM 752 C CA . ASP A 1 103 ? -7.370 -17.085 -6.609 1.00 97.06 103 ASP A CA 1
ATOM 753 C C . ASP A 1 103 ? -6.941 -17.237 -5.144 1.00 97.06 103 ASP A C 1
ATOM 755 O O . ASP A 1 103 ? -6.396 -18.265 -4.744 1.00 97.06 103 ASP A O 1
ATOM 759 N N . ILE A 1 104 ? -7.162 -16.191 -4.351 1.00 97.38 104 ILE A N 1
ATOM 760 C CA . ILE A 1 104 ? -6.810 -16.152 -2.924 1.00 97.38 104 ILE A CA 1
ATOM 761 C C . ILE A 1 104 ? -8.050 -16.042 -2.033 1.00 97.38 104 ILE A C 1
ATOM 763 O O . ILE A 1 104 ? -7.924 -15.839 -0.826 1.00 97.38 104 ILE A O 1
ATOM 767 N N . THR A 1 105 ? -9.249 -16.176 -2.605 1.00 96.00 105 THR A N 1
ATOM 768 C CA . THR A 1 105 ? -10.529 -15.995 -1.906 1.00 96.00 105 THR A CA 1
ATOM 769 C C . THR A 1 105 ? -10.637 -16.901 -0.681 1.00 96.00 105 THR A C 1
ATOM 771 O O . THR A 1 105 ? -11.077 -16.459 0.378 1.00 96.00 105 THR A O 1
ATOM 774 N N . ASN A 1 106 ? -10.182 -18.149 -0.792 1.00 95.19 106 ASN A N 1
ATOM 775 C CA . ASN A 1 106 ? -10.277 -19.137 0.286 1.00 95.19 106 ASN A CA 1
ATOM 776 C C . ASN A 1 106 ? -9.226 -18.958 1.390 1.00 95.19 106 ASN A C 1
ATOM 778 O O . ASN A 1 106 ? -9.389 -19.503 2.476 1.00 95.19 106 ASN A O 1
ATOM 782 N N . SER A 1 107 ? -8.170 -18.185 1.139 1.00 96.19 107 SER A N 1
ATOM 783 C CA . SER A 1 107 ? -7.131 -17.899 2.138 1.00 96.19 107 SER A CA 1
ATOM 784 C C . SER A 1 107 ? -7.497 -16.737 3.061 1.00 96.19 107 SER A C 1
ATOM 786 O O . SER A 1 107 ? -6.820 -16.479 4.054 1.00 96.19 107 SER A O 1
ATOM 788 N N . LEU A 1 108 ? -8.555 -16.011 2.714 1.00 94.94 108 LEU A N 1
ATOM 789 C CA . LEU A 1 108 ? -9.045 -14.858 3.445 1.00 94.94 108 LEU A CA 1
ATOM 790 C C . LEU A 1 108 ? -10.161 -15.288 4.398 1.00 94.94 108 LEU A C 1
ATOM 792 O O . LEU A 1 108 ? -10.991 -16.126 4.051 1.00 94.94 108 LEU A O 1
ATOM 796 N N . HIS A 1 109 ? -10.259 -14.670 5.568 1.00 91.38 109 HIS A N 1
ATOM 79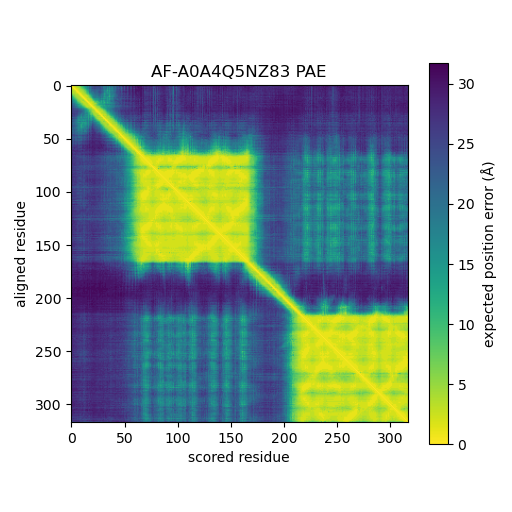7 C CA . HIS A 1 109 ? -11.388 -14.829 6.489 1.00 91.38 109 HIS A CA 1
ATOM 798 C C . HIS A 1 109 ? -12.174 -13.523 6.615 1.00 91.38 109 HIS A C 1
ATOM 800 O O . HIS A 1 109 ? -11.725 -12.460 6.189 1.00 91.38 109 HIS A O 1
ATOM 806 N N . ASP A 1 110 ? -13.386 -13.603 7.153 1.00 86.25 110 ASP A N 1
ATOM 807 C CA . ASP A 1 110 ? -14.146 -12.399 7.472 1.00 86.25 110 ASP A CA 1
ATOM 808 C C . ASP A 1 110 ? -13.454 -11.653 8.623 1.00 86.25 110 ASP A C 1
ATOM 810 O O . ASP A 1 110 ? -12.781 -12.253 9.466 1.00 86.25 110 ASP A O 1
ATOM 814 N N . GLY A 1 111 ? -13.573 -10.332 8.644 1.00 84.94 111 GLY A N 1
ATOM 815 C CA . GLY A 1 111 ? -12.814 -9.474 9.542 1.00 84.94 111 GLY A CA 1
ATOM 816 C C . GLY A 1 111 ? -11.495 -8.979 8.943 1.00 84.94 111 GLY A C 1
ATOM 817 O O . GLY A 1 111 ? -11.359 -8.799 7.732 1.00 84.94 111 GLY A O 1
ATOM 818 N N . LEU A 1 112 ? -10.538 -8.695 9.823 1.00 81.56 112 LEU A N 1
ATOM 819 C CA . LEU A 1 112 ? -9.245 -8.114 9.476 1.00 81.56 112 LEU A CA 1
ATOM 820 C C . LEU A 1 112 ? -8.256 -9.215 9.085 1.00 81.56 112 LEU A C 1
ATOM 822 O O . LEU A 1 112 ? -7.985 -10.086 9.899 1.00 81.56 112 LEU A O 1
ATOM 826 N N . ASN A 1 113 ? -7.702 -9.156 7.878 1.00 92.38 113 ASN A N 1
ATOM 827 C CA . ASN A 1 113 ? -6.684 -10.089 7.396 1.00 92.38 113 ASN A CA 1
ATOM 828 C C . ASN A 1 113 ? -5.327 -9.395 7.346 1.00 92.38 113 ASN A C 1
ATOM 830 O O . ASN A 1 113 ? -5.233 -8.278 6.831 1.00 92.38 113 ASN A O 1
ATOM 834 N N . ASP A 1 114 ? -4.286 -10.078 7.808 1.00 88.44 114 ASP A N 1
ATOM 835 C CA . ASP A 1 114 ? -2.906 -9.621 7.686 1.00 88.44 114 ASP A CA 1
ATOM 836 C C . ASP A 1 114 ? -2.309 -10.140 6.375 1.00 88.44 114 ASP A C 1
ATOM 838 O O . ASP A 1 114 ? -2.238 -11.350 6.154 1.00 88.44 114 ASP A O 1
ATOM 842 N N . ILE A 1 115 ? -1.917 -9.244 5.471 1.00 94.81 115 ILE A N 1
ATOM 843 C CA . ILE A 1 115 ? -1.387 -9.617 4.159 1.00 94.81 115 ILE A CA 1
ATOM 844 C C . ILE A 1 115 ? 0.015 -9.060 4.003 1.00 94.81 115 ILE A C 1
ATOM 846 O O . ILE A 1 115 ? 0.213 -7.848 3.901 1.00 94.81 115 ILE A O 1
ATOM 850 N N . LYS A 1 116 ? 0.985 -9.961 3.885 1.00 94.44 116 LYS A N 1
ATOM 851 C CA . LYS A 1 116 ? 2.387 -9.632 3.665 1.00 94.44 116 LYS A CA 1
ATOM 852 C C . LYS A 1 116 ? 2.800 -10.007 2.248 1.00 94.44 116 LYS A C 1
ATOM 854 O O . LYS A 1 116 ? 2.642 -11.140 1.806 1.00 94.44 116 LYS A O 1
ATOM 859 N N . VAL A 1 117 ? 3.384 -9.047 1.544 1.00 97.38 117 VAL A N 1
ATOM 860 C CA . VAL A 1 117 ? 4.014 -9.247 0.238 1.00 97.38 117 VAL A CA 1
ATOM 861 C C . VAL A 1 117 ? 5.510 -9.054 0.402 1.00 97.38 117 VAL A C 1
ATOM 863 O O . VAL A 1 117 ? 5.958 -7.953 0.718 1.00 97.38 117 VAL A O 1
ATOM 866 N N . SER A 1 118 ? 6.278 -10.107 0.156 1.00 97.12 118 SER A N 1
ATOM 867 C CA . SER A 1 118 ? 7.743 -10.075 0.136 1.00 97.12 118 SER A CA 1
ATOM 868 C C . SER A 1 118 ? 8.255 -10.136 -1.303 1.00 97.12 118 SER A C 1
ATOM 870 O O . SER A 1 118 ? 7.595 -10.713 -2.167 1.00 97.12 118 SER A O 1
ATOM 872 N N . TRP A 1 119 ? 9.418 -9.548 -1.576 1.00 98.50 119 TRP A N 1
ATOM 873 C CA . TRP A 1 119 ? 10.039 -9.570 -2.900 1.00 98.50 119 TRP A CA 1
ATOM 874 C C . TRP A 1 119 ? 11.562 -9.683 -2.836 1.00 98.50 119 TRP A C 1
ATOM 876 O O . TRP A 1 119 ? 12.214 -9.176 -1.917 1.00 98.50 119 TRP A O 1
ATOM 886 N N . THR A 1 120 ? 12.139 -10.308 -3.860 1.00 98.31 120 THR A N 1
ATOM 887 C CA . THR A 1 120 ? 13.586 -10.295 -4.107 1.00 98.31 120 THR A CA 1
ATOM 888 C C . THR A 1 120 ? 14.011 -9.035 -4.868 1.00 98.31 120 THR A C 1
ATOM 890 O O . THR A 1 120 ? 13.212 -8.410 -5.567 1.00 98.31 120 THR A O 1
ATOM 893 N N . ALA A 1 121 ? 15.282 -8.645 -4.732 1.00 95.56 121 ALA A N 1
ATOM 894 C CA . ALA A 1 121 ? 15.888 -7.630 -5.591 1.00 95.56 121 ALA A CA 1
ATOM 895 C C . ALA A 1 121 ? 16.268 -8.238 -6.948 1.00 95.56 121 ALA A C 1
ATOM 897 O O . ALA A 1 121 ? 16.651 -9.407 -7.015 1.00 95.56 121 ALA A O 1
ATOM 898 N N . ASP A 1 122 ? 16.257 -7.426 -8.004 1.00 97.38 122 ASP A N 1
ATOM 899 C CA . ASP A 1 122 ? 16.823 -7.801 -9.301 1.00 97.38 122 ASP A CA 1
ATOM 900 C C . ASP A 1 122 ? 17.669 -6.657 -9.891 1.00 97.38 122 ASP A C 1
ATOM 902 O O . ASP A 1 122 ? 17.176 -5.857 -10.692 1.00 97.38 122 ASP A O 1
ATOM 906 N N . PRO A 1 123 ? 18.971 -6.585 -9.555 1.00 95.44 123 PRO A N 1
ATOM 907 C CA . PRO A 1 123 ? 19.863 -5.566 -10.108 1.00 95.44 123 PRO A CA 1
ATOM 908 C C . PRO A 1 123 ? 20.140 -5.762 -11.611 1.00 95.44 123 PRO A C 1
ATOM 910 O O . PRO A 1 123 ? 20.710 -4.877 -12.261 1.00 95.44 123 PRO A O 1
ATOM 913 N N . THR A 1 124 ? 19.754 -6.907 -12.187 1.00 96.75 124 THR A N 1
ATOM 914 C CA . THR A 1 124 ? 19.923 -7.214 -13.616 1.00 96.75 124 THR A CA 1
ATOM 915 C C . THR A 1 124 ? 18.725 -6.798 -14.467 1.00 96.75 124 THR A C 1
ATOM 917 O O . THR A 1 124 ? 18.842 -6.773 -15.695 1.00 96.75 124 THR A O 1
ATOM 920 N N . MET A 1 125 ? 17.612 -6.410 -13.835 1.00 96.38 125 MET A N 1
ATOM 921 C CA . MET A 1 125 ? 16.428 -5.898 -14.518 1.00 96.38 125 MET A CA 1
ATOM 922 C C . MET A 1 125 ? 16.810 -4.716 -15.433 1.00 96.38 125 MET A C 1
ATOM 924 O O . MET A 1 125 ? 17.579 -3.841 -15.015 1.00 96.38 125 MET A O 1
ATOM 928 N N . PRO A 1 126 ? 16.307 -4.646 -16.683 1.00 94.06 126 PRO A N 1
ATOM 929 C CA . PRO A 1 126 ? 16.520 -3.486 -17.545 1.00 94.06 126 PRO A CA 1
ATOM 930 C C . PRO A 1 126 ? 16.095 -2.186 -16.849 1.00 94.06 126 PRO A C 1
ATOM 932 O O . PRO A 1 126 ? 15.167 -2.189 -16.048 1.00 94.06 126 PRO A O 1
ATOM 935 N N . SER A 1 127 ? 16.718 -1.050 -17.174 1.00 90.62 127 SER A N 1
ATOM 936 C CA . SER A 1 127 ? 16.398 0.243 -16.533 1.00 90.62 127 SER A CA 1
ATOM 937 C C . SER A 1 127 ? 14.949 0.704 -16.735 1.00 90.62 127 SER A C 1
ATOM 939 O O . SER A 1 127 ? 14.432 1.467 -15.928 1.00 90.62 127 SER A O 1
ATOM 941 N N . TYR A 1 128 ? 14.299 0.241 -17.803 1.00 89.56 128 TYR A N 1
ATOM 942 C CA . TYR A 1 128 ? 12.879 0.468 -18.086 1.00 89.56 128 TYR A CA 1
ATOM 943 C C . TYR A 1 128 ? 11.968 -0.648 -17.552 1.00 89.56 128 TYR A C 1
ATOM 945 O O . TYR A 1 128 ? 10.752 -0.588 -17.738 1.00 89.56 128 TYR A O 1
ATOM 953 N N . GLY A 1 129 ? 12.550 -1.691 -16.960 1.00 92.25 129 GLY A N 1
ATOM 954 C CA . GLY A 1 129 ? 11.821 -2.842 -16.466 1.00 92.25 129 GLY A CA 1
ATOM 955 C C . GLY A 1 129 ? 11.155 -2.575 -15.121 1.00 92.25 129 GLY A C 1
ATOM 956 O O . GLY A 1 129 ? 11.630 -1.767 -14.321 1.00 92.25 129 GLY A O 1
ATOM 957 N N . ALA A 1 130 ? 10.042 -3.260 -14.884 1.00 94.31 130 ALA A N 1
ATOM 958 C CA . ALA A 1 130 ? 9.346 -3.248 -13.603 1.00 94.31 130 ALA A CA 1
ATOM 959 C C . ALA A 1 130 ? 8.619 -4.578 -13.396 1.00 94.31 130 ALA A C 1
ATOM 961 O O . ALA A 1 130 ? 7.979 -5.081 -14.318 1.00 94.31 130 ALA A O 1
ATOM 962 N N . ALA A 1 131 ? 8.675 -5.116 -12.183 1.00 97.31 131 ALA A N 1
ATOM 963 C CA . ALA A 1 131 ? 7.859 -6.246 -11.762 1.00 97.31 131 ALA A CA 1
ATOM 964 C C . ALA A 1 131 ? 6.779 -5.744 -10.804 1.00 97.31 131 ALA A C 1
ATOM 966 O O . ALA A 1 131 ? 7.065 -4.978 -9.882 1.00 97.31 131 ALA A O 1
ATOM 967 N N . ARG A 1 132 ? 5.532 -6.153 -11.018 1.00 97.62 132 ARG A N 1
ATOM 968 C CA . ARG A 1 132 ? 4.398 -5.771 -10.178 1.00 97.62 132 ARG A CA 1
ATOM 969 C C . ARG A 1 132 ? 3.675 -6.999 -9.664 1.00 97.62 132 ARG A C 1
ATOM 971 O O . ARG A 1 132 ? 3.521 -7.970 -10.400 1.00 97.62 132 ARG A O 1
ATOM 978 N N . ILE A 1 133 ? 3.167 -6.898 -8.444 1.00 97.56 133 ILE A N 1
ATOM 979 C CA . ILE A 1 133 ? 2.105 -7.757 -7.927 1.00 97.56 133 ILE A CA 1
ATOM 980 C C . ILE A 1 133 ? 0.927 -6.880 -7.506 1.00 97.56 133 ILE A C 1
ATOM 982 O O . ILE A 1 133 ? 1.104 -5.838 -6.868 1.00 97.56 133 ILE A O 1
ATOM 986 N N . LYS A 1 134 ? -0.271 -7.292 -7.906 1.00 96.81 134 LYS A N 1
ATOM 987 C CA . LYS A 1 134 ? -1.544 -6.650 -7.594 1.00 96.81 134 LYS A CA 1
ATOM 988 C C . LYS A 1 134 ? -2.398 -7.618 -6.801 1.00 96.81 134 LYS A C 1
ATOM 990 O O . LYS A 1 134 ? -2.537 -8.773 -7.190 1.00 96.81 134 LYS A O 1
ATOM 995 N N . LEU A 1 135 ? -3.002 -7.131 -5.729 1.00 96.56 135 LEU A N 1
ATOM 996 C CA . LEU A 1 135 ? -4.112 -7.813 -5.075 1.00 96.56 135 LEU A CA 1
ATOM 997 C C . LEU A 1 135 ? -5.389 -7.150 -5.553 1.00 96.56 135 LEU A C 1
ATOM 999 O O . LEU A 1 135 ? -5.513 -5.928 -5.468 1.00 96.5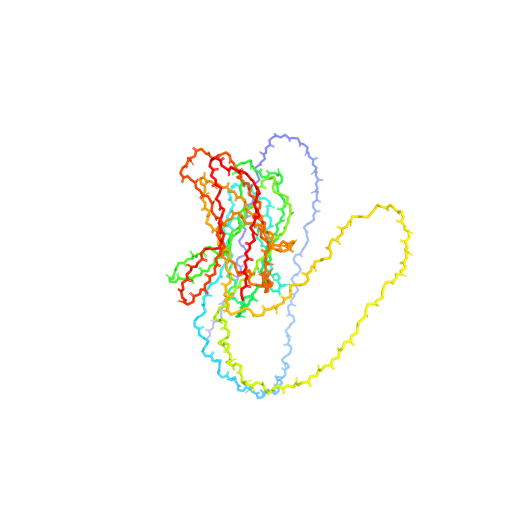6 135 LEU A O 1
ATOM 1003 N N . GLN A 1 136 ? -6.316 -7.939 -6.074 1.00 96.94 136 GLN A N 1
ATOM 1004 C CA . GLN A 1 136 ? -7.539 -7.445 -6.686 1.00 96.94 136 GLN A CA 1
ATOM 1005 C C . GLN A 1 136 ? -8.759 -8.049 -6.005 1.00 96.94 136 GLN A C 1
ATOM 1007 O O . GLN A 1 136 ? -8.733 -9.197 -5.572 1.00 96.94 136 GLN A O 1
ATOM 1012 N N . SER A 1 137 ? -9.834 -7.270 -5.948 1.00 95.69 137 SER A N 1
ATOM 1013 C CA . SER A 1 137 ? -11.152 -7.711 -5.491 1.00 95.69 137 SER A CA 1
ATOM 1014 C C . SER A 1 137 ? -12.166 -7.584 -6.622 1.00 95.69 137 SER A C 1
ATOM 1016 O O . SER A 1 137 ? -12.127 -6.619 -7.394 1.00 95.69 137 SER A O 1
ATOM 1018 N N . GLN A 1 138 ? -13.073 -8.549 -6.737 1.00 96.06 138 GLN A N 1
ATOM 1019 C CA . GLN A 1 138 ? -14.132 -8.521 -7.734 1.00 96.06 138 GLN A CA 1
ATOM 1020 C C . GLN A 1 138 ? -15.384 -7.867 -7.150 1.00 96.06 138 GLN A C 1
ATOM 1022 O O . GLN A 1 138 ? -15.952 -8.333 -6.164 1.00 96.06 138 GLN A O 1
ATOM 1027 N N . SER A 1 139 ? -15.842 -6.792 -7.789 1.00 89.50 139 SER A N 1
ATOM 1028 C CA . SER A 1 139 ? -17.100 -6.119 -7.467 1.00 89.50 139 SER A CA 1
ATOM 1029 C C . SER A 1 139 ? -17.853 -5.815 -8.754 1.00 89.50 139 SER A C 1
ATOM 1031 O O . SER A 1 139 ? -17.285 -5.267 -9.701 1.00 89.50 139 SER A O 1
ATOM 1033 N N . ASN A 1 140 ? -19.128 -6.208 -8.815 1.00 89.69 140 ASN A N 1
ATOM 1034 C CA . ASN A 1 140 ? -19.983 -6.045 -9.998 1.00 89.69 140 ASN A CA 1
ATOM 1035 C C . ASN A 1 140 ? -19.346 -6.612 -11.284 1.00 89.69 140 ASN A C 1
ATOM 1037 O O . ASN A 1 140 ? -19.373 -5.979 -12.340 1.00 89.69 140 ASN A O 1
ATOM 1041 N N . GLY A 1 141 ? -18.696 -7.777 -11.174 1.00 91.25 141 GLY A N 1
ATOM 1042 C CA . GLY A 1 141 ? -18.005 -8.440 -12.286 1.00 91.25 141 GLY A CA 1
ATOM 1043 C C . GLY A 1 141 ? -16.706 -7.764 -12.745 1.00 91.25 141 GLY A C 1
ATOM 1044 O O . GLY A 1 141 ? -16.076 -8.251 -13.681 1.00 91.25 141 GLY A O 1
ATOM 1045 N N . LYS A 1 142 ? -16.276 -6.672 -12.100 1.00 92.06 142 LYS A N 1
ATOM 1046 C CA . LYS A 1 142 ? -15.031 -5.958 -12.412 1.00 92.06 142 LYS A CA 1
ATOM 1047 C C . LYS A 1 142 ? -13.994 -6.166 -11.316 1.00 92.06 142 LYS A C 1
ATOM 1049 O O . LYS A 1 142 ? -14.317 -6.100 -10.132 1.00 92.06 142 LYS A O 1
ATOM 1054 N N . TRP A 1 143 ? -12.749 -6.381 -11.725 1.00 94.31 143 TRP A N 1
ATOM 1055 C CA . TRP A 1 143 ? -11.605 -6.440 -10.821 1.00 94.31 143 TRP A CA 1
ATOM 1056 C C . TRP A 1 143 ? -11.127 -5.031 -10.481 1.00 94.31 143 TRP A C 1
ATOM 1058 O O . TRP A 1 143 ? -10.952 -4.202 -11.373 1.00 94.31 143 TRP A O 1
ATOM 1068 N N . ASN A 1 144 ? -10.928 -4.771 -9.193 1.00 88.00 144 ASN A N 1
ATOM 1069 C CA . ASN A 1 144 ? -10.419 -3.507 -8.675 1.00 88.00 144 ASN A CA 1
ATOM 1070 C C . ASN A 1 144 ? -9.157 -3.773 -7.860 1.00 88.00 144 ASN A C 1
ATOM 1072 O O . ASN A 1 144 ? -9.161 -4.656 -6.998 1.00 88.00 144 ASN A O 1
ATOM 1076 N N . ASP A 1 145 ? -8.108 -2.995 -8.114 1.00 91.56 145 ASP A N 1
ATOM 1077 C CA . ASP A 1 145 ? -6.853 -3.086 -7.373 1.00 91.56 145 ASP A CA 1
ATOM 1078 C C . ASP A 1 145 ? -7.079 -2.631 -5.923 1.00 91.56 145 ASP A C 1
ATOM 1080 O O . ASP A 1 145 ? -7.512 -1.511 -5.656 1.00 91.56 145 ASP A O 1
ATOM 1084 N N . VAL A 1 146 ? -6.792 -3.528 -4.986 1.00 87.56 146 VAL A N 1
ATOM 1085 C CA . VAL A 1 146 ? -6.801 -3.283 -3.538 1.00 87.56 146 VAL A CA 1
ATOM 1086 C C . VAL A 1 146 ? -5.409 -2.859 -3.074 1.00 87.56 146 VAL A C 1
ATOM 1088 O O . VAL A 1 146 ? -5.266 -2.021 -2.187 1.00 87.56 146 VAL A O 1
ATOM 1091 N N . MET A 1 147 ? -4.374 -3.433 -3.689 1.00 90.94 147 MET A N 1
ATOM 1092 C CA . MET A 1 147 ? -2.973 -3.127 -3.426 1.00 90.94 147 MET A CA 1
ATOM 1093 C C . MET A 1 147 ? -2.154 -3.371 -4.687 1.00 90.94 147 MET A C 1
ATOM 1095 O O . MET A 1 147 ? -2.438 -4.288 -5.455 1.00 90.94 147 MET A O 1
ATOM 1099 N N . THR A 1 148 ? -1.134 -2.547 -4.903 1.00 92.69 148 THR A N 1
ATOM 1100 C CA . THR A 1 148 ? -0.126 -2.763 -5.942 1.00 92.69 148 THR A CA 1
ATOM 1101 C C . THR A 1 148 ? 1.252 -2.545 -5.343 1.00 92.69 148 THR A C 1
ATOM 1103 O O . THR A 1 148 ? 1.517 -1.496 -4.754 1.00 92.69 148 THR A O 1
ATOM 1106 N N . ARG A 1 149 ? 2.152 -3.509 -5.537 1.00 94.75 149 ARG A N 1
ATOM 1107 C CA . ARG A 1 149 ? 3.576 -3.361 -5.236 1.00 94.75 149 ARG A CA 1
ATOM 1108 C C . ARG A 1 149 ? 4.373 -3.424 -6.527 1.00 94.75 149 ARG A C 1
ATOM 1110 O O . ARG A 1 149 ? 4.291 -4.410 -7.249 1.00 94.75 149 ARG A O 1
ATOM 1117 N N . GLU A 1 150 ? 5.153 -2.380 -6.787 1.00 95.00 150 GLU A N 1
ATOM 1118 C CA . GLU A 1 150 ? 6.104 -2.310 -7.898 1.00 95.00 150 GLU A CA 1
ATOM 1119 C C . GLU A 1 150 ? 7.536 -2.462 -7.371 1.00 95.00 150 GLU A C 1
ATOM 1121 O O . GLU A 1 150 ? 7.902 -1.856 -6.362 1.00 95.00 150 GLU A O 1
ATOM 1126 N N . VAL A 1 151 ? 8.330 -3.274 -8.064 1.00 95.12 151 VAL A N 1
ATOM 1127 C CA . VAL A 1 151 ? 9.755 -3.508 -7.826 1.00 95.12 151 VAL A CA 1
ATOM 1128 C C . VAL A 1 151 ? 10.498 -3.150 -9.107 1.00 95.12 151 VAL A C 1
ATOM 1130 O O . VAL A 1 151 ? 10.159 -3.625 -10.194 1.00 95.12 151 VAL A O 1
ATOM 1133 N N . ARG A 1 152 ? 11.504 -2.291 -8.973 1.00 94.88 152 ARG A N 1
ATOM 1134 C CA . ARG A 1 152 ? 12.401 -1.860 -10.048 1.00 94.88 152 ARG A CA 1
ATOM 1135 C C . ARG A 1 152 ? 13.815 -2.370 -9.802 1.00 94.88 152 ARG A C 1
ATOM 1137 O O . ARG A 1 152 ? 14.116 -2.900 -8.736 1.00 94.88 152 ARG A O 1
ATOM 1144 N N . ARG A 1 153 ? 14.694 -2.152 -10.781 1.00 95.38 153 ARG A N 1
ATOM 1145 C CA . ARG A 1 153 ? 16.114 -2.534 -10.736 1.00 95.38 153 ARG A CA 1
ATOM 1146 C C . ARG A 1 153 ? 16.843 -2.102 -9.458 1.00 95.38 153 ARG A C 1
ATOM 1148 O O . ARG A 1 153 ? 17.693 -2.823 -8.950 1.00 95.38 153 ARG A O 1
ATOM 1155 N N . ASP A 1 154 ? 16.543 -0.903 -8.981 1.00 90.50 154 ASP A N 1
ATOM 1156 C CA . ASP A 1 154 ? 17.145 -0.258 -7.813 1.00 90.50 154 ASP A CA 1
ATOM 1157 C C . ASP A 1 154 ? 16.387 -0.538 -6.508 1.00 90.50 154 ASP A C 1
ATOM 1159 O O . ASP A 1 154 ? 16.811 -0.109 -5.437 1.00 90.50 154 ASP A O 1
ATOM 1163 N N . THR A 1 155 ? 15.270 -1.265 -6.574 1.00 91.38 155 THR A N 1
ATOM 1164 C CA . THR A 1 155 ? 14.493 -1.618 -5.389 1.00 91.38 155 THR A CA 1
ATOM 1165 C C . THR A 1 155 ? 15.201 -2.751 -4.638 1.00 91.38 155 THR A C 1
ATOM 1167 O O . THR A 1 155 ? 15.354 -3.843 -5.195 1.00 91.38 155 THR A O 1
ATOM 1170 N N . PRO A 1 156 ? 15.623 -2.541 -3.376 1.00 91.81 156 PRO A N 1
ATOM 1171 C CA . PRO A 1 156 ? 16.202 -3.611 -2.577 1.00 91.81 156 PRO A CA 1
ATOM 1172 C C . PRO A 1 156 ? 15.147 -4.676 -2.262 1.00 91.81 156 PRO A C 1
ATOM 1174 O O . PRO A 1 156 ? 13.941 -4.412 -2.303 1.00 91.81 156 PRO A O 1
ATOM 1177 N N . ALA A 1 157 ? 15.604 -5.878 -1.913 1.00 96.75 157 ALA A N 1
ATOM 1178 C CA . ALA A 1 157 ? 14.728 -6.926 -1.409 1.00 96.75 157 ALA A CA 1
ATOM 1179 C C . ALA A 1 157 ? 14.025 -6.430 -0.140 1.00 96.75 157 ALA A C 1
ATOM 1181 O O . ALA A 1 157 ? 14.594 -5.659 0.636 1.00 96.75 157 ALA A O 1
ATOM 1182 N N . GLY A 1 158 ? 12.785 -6.853 0.070 1.00 92.19 158 GLY A N 1
ATOM 1183 C CA . GLY A 1 158 ? 12.012 -6.362 1.201 1.00 92.19 158 GLY A CA 1
ATOM 1184 C C . GLY A 1 158 ? 10.643 -7.001 1.310 1.00 92.19 158 GLY A C 1
ATOM 1185 O O . GLY A 1 158 ? 10.308 -7.935 0.583 1.00 92.19 158 GLY A O 1
ATOM 1186 N N . ALA A 1 159 ? 9.859 -6.484 2.247 1.00 93.06 159 ALA A N 1
ATOM 1187 C CA . ALA A 1 159 ? 8.478 -6.877 2.439 1.00 93.06 159 ALA A CA 1
ATOM 1188 C C . ALA A 1 159 ? 7.619 -5.664 2.796 1.00 93.06 159 ALA A C 1
ATOM 1190 O O . ALA A 1 159 ? 8.112 -4.649 3.289 1.00 93.06 159 ALA A O 1
ATOM 1191 N N . THR A 1 160 ? 6.324 -5.772 2.533 1.00 88.62 160 THR A N 1
ATOM 1192 C CA . THR A 1 160 ? 5.317 -4.812 2.972 1.00 88.62 160 THR A CA 1
ATOM 1193 C C . THR A 1 160 ? 4.111 -5.571 3.490 1.00 88.62 160 THR A C 1
ATOM 1195 O O . THR A 1 160 ? 3.767 -6.624 2.953 1.00 88.62 160 THR A O 1
ATOM 1198 N N . THR A 1 161 ? 3.482 -5.031 4.524 1.00 87.44 161 THR A N 1
ATOM 1199 C CA . THR A 1 161 ? 2.326 -5.635 5.174 1.00 87.44 161 THR A CA 1
ATOM 1200 C C . THR A 1 161 ? 1.156 -4.663 5.111 1.00 87.44 161 THR A C 1
ATOM 1202 O O . THR A 1 161 ? 1.315 -3.473 5.395 1.00 87.44 161 THR A O 1
ATOM 1205 N N . ILE A 1 162 ? -0.018 -5.159 4.727 1.00 84.31 162 ILE A N 1
ATOM 1206 C CA . ILE A 1 162 ? -1.278 -4.418 4.739 1.00 84.31 162 ILE A CA 1
ATOM 1207 C C . ILE A 1 162 ? -2.319 -5.192 5.539 1.00 84.31 162 ILE A C 1
ATOM 1209 O O . ILE A 1 162 ? -2.329 -6.417 5.540 1.00 84.31 162 ILE A O 1
ATOM 1213 N N . ASN A 1 163 ? -3.243 -4.463 6.156 1.00 83.06 163 ASN A N 1
ATOM 1214 C CA . ASN A 1 163 ? -4.416 -5.064 6.769 1.00 83.06 163 ASN A CA 1
ATOM 1215 C C . ASN A 1 163 ? -5.612 -4.913 5.823 1.00 83.06 163 ASN A C 1
ATOM 1217 O O . ASN A 1 163 ? -5.944 -3.792 5.427 1.00 83.06 163 ASN A O 1
ATOM 1221 N N . LEU A 1 164 ? -6.256 -6.024 5.467 1.00 85.31 164 LEU A N 1
ATOM 1222 C CA . LEU A 1 164 ? -7.424 -6.057 4.590 1.00 85.31 164 LEU A CA 1
ATOM 1223 C C . LEU A 1 164 ? -8.673 -6.471 5.373 1.00 85.31 164 LEU A C 1
ATOM 1225 O O . LEU A 1 164 ? -8.795 -7.612 5.810 1.00 85.31 164 LEU A O 1
ATOM 1229 N N . GLN A 1 165 ? -9.624 -5.550 5.513 1.00 84.56 165 GLN A N 1
ATOM 1230 C CA . GLN A 1 165 ? -10.922 -5.840 6.119 1.00 84.56 165 GLN A CA 1
ATOM 1231 C C . GLN A 1 165 ? -11.871 -6.465 5.084 1.00 84.56 165 GLN A C 1
ATOM 1233 O O . GLN A 1 165 ? -12.163 -5.840 4.062 1.00 84.56 165 GLN A O 1
ATOM 1238 N N . ILE A 1 166 ? -12.387 -7.661 5.369 1.00 86.88 166 ILE A N 1
ATOM 1239 C CA . ILE A 1 166 ? -13.361 -8.393 4.547 1.00 86.88 166 ILE A CA 1
ATOM 1240 C C . ILE A 1 166 ? -14.644 -8.595 5.343 1.00 86.88 166 ILE A C 1
ATOM 1242 O O . ILE A 1 166 ? -14.613 -8.891 6.533 1.00 86.88 166 ILE A O 1
ATOM 1246 N N . GLY A 1 167 ? -15.786 -8.429 4.682 1.00 77.56 167 GLY A N 1
ATOM 1247 C CA . GLY A 1 167 ? -17.083 -8.507 5.341 1.00 77.56 167 GLY A CA 1
ATOM 1248 C C . GLY A 1 167 ? -17.405 -7.272 6.188 1.00 77.56 167 GLY A C 1
ATOM 1249 O O . GLY A 1 167 ? -16.574 -6.395 6.444 1.00 77.56 167 GLY A O 1
ATOM 1250 N N . MET A 1 168 ? -18.671 -7.179 6.581 1.00 55.06 168 MET A N 1
ATOM 1251 C CA . MET A 1 168 ? -19.146 -6.135 7.482 1.00 55.06 168 MET A CA 1
ATOM 1252 C C . MET A 1 168 ? -18.504 -6.374 8.858 1.00 55.06 168 MET A C 1
ATOM 1254 O O . MET A 1 168 ? -18.444 -7.532 9.280 1.00 55.06 168 MET A O 1
ATOM 1258 N N . PRO A 1 169 ? -18.010 -5.342 9.573 1.00 47.75 169 PRO A N 1
ATOM 1259 C CA . PRO A 1 169 ? -17.672 -5.525 10.980 1.00 47.75 169 PRO A CA 1
ATOM 1260 C C . PRO A 1 169 ? -18.903 -6.136 11.662 1.00 47.75 169 PRO A C 1
ATOM 1262 O O . PRO A 1 169 ? -20.019 -5.725 11.315 1.00 47.75 169 PRO A O 1
ATOM 1265 N N . PRO A 1 170 ? -18.740 -7.130 12.558 1.00 46.34 170 PRO A N 1
ATOM 1266 C CA . PRO A 1 170 ? -19.878 -7.668 13.287 1.00 46.34 170 PRO A CA 1
ATOM 1267 C C . PRO A 1 170 ? -20.649 -6.476 13.836 1.00 46.34 170 PRO A C 1
ATOM 1269 O O . PRO A 1 170 ? -20.031 -5.563 14.393 1.00 46.34 170 PRO A O 1
ATOM 1272 N N . ALA A 1 171 ? -21.961 -6.430 13.579 1.00 43.06 171 ALA A N 1
ATOM 1273 C CA . ALA A 1 171 ? -22.814 -5.396 14.140 1.00 43.06 171 ALA A CA 1
ATOM 1274 C C . ALA A 1 171 ? -22.461 -5.329 15.623 1.00 43.06 171 ALA A C 1
ATOM 1276 O O . ALA A 1 171 ? -22.610 -6.340 16.310 1.00 43.06 171 ALA A O 1
ATOM 1277 N N . GLN A 1 172 ? -21.872 -4.212 16.068 1.00 40.12 172 GLN A N 1
ATOM 1278 C CA . GLN A 1 172 ? -21.496 -4.049 17.463 1.00 40.12 172 GLN A CA 1
ATOM 1279 C C . GLN A 1 172 ? -22.775 -4.286 18.250 1.00 40.12 172 GLN A C 1
ATOM 1281 O O . GLN A 1 172 ? -23.694 -3.469 18.204 1.00 40.12 172 GLN A O 1
ATOM 1286 N N . SER A 1 173 ? -22.864 -5.447 18.896 1.00 38.12 173 SER A N 1
ATOM 1287 C CA . SER A 1 173 ? -23.934 -5.743 19.827 1.00 38.12 173 SER A CA 1
ATOM 1288 C C . SER A 1 173 ? -23.896 -4.612 20.836 1.00 38.12 173 SER A C 1
ATOM 1290 O O . SER A 1 173 ? -22.874 -4.426 21.502 1.00 38.12 173 SER A O 1
ATOM 1292 N N . SER A 1 174 ? -24.954 -3.803 20.854 1.00 39.78 174 SER A N 1
ATOM 1293 C CA . SER A 1 174 ? -25.069 -2.653 21.738 1.00 39.78 174 SER A CA 1
ATOM 1294 C C . SER A 1 174 ? -24.655 -3.074 23.149 1.00 39.78 174 SER A C 1
ATOM 1296 O O . SER A 1 174 ? -25.100 -4.134 23.603 1.00 39.78 174 SER A O 1
ATOM 1298 N N . PRO A 1 175 ? -23.777 -2.317 23.830 1.00 48.59 175 PRO A N 1
ATOM 1299 C CA . PRO A 1 175 ? -23.368 -2.676 25.174 1.00 48.59 175 PRO A CA 1
ATOM 1300 C C . PRO A 1 175 ? -24.621 -2.738 26.045 1.00 48.59 175 PRO A C 1
ATOM 1302 O O . PRO A 1 175 ? -25.336 -1.751 26.199 1.00 48.59 175 PRO A O 1
ATOM 1305 N N . THR A 1 176 ? -24.907 -3.928 26.573 1.00 51.88 176 THR A N 1
ATOM 1306 C CA . THR A 1 176 ? -25.851 -4.071 27.676 1.00 51.88 176 THR A CA 1
ATOM 1307 C C . THR A 1 176 ? -25.245 -3.319 28.853 1.00 51.88 176 THR A C 1
ATOM 1309 O O . THR A 1 176 ? -24.128 -3.608 29.276 1.00 51.88 176 THR A O 1
ATOM 1312 N N . GLU A 1 177 ? -25.969 -2.295 29.283 1.00 45.47 177 GLU A N 1
ATOM 1313 C CA . GLU A 1 177 ? -25.686 -1.360 30.365 1.00 45.47 177 GLU A CA 1
ATOM 1314 C C . GLU A 1 177 ? -25.035 -2.053 31.578 1.00 45.47 177 GLU A C 1
ATOM 1316 O O . GLU A 1 177 ? -25.660 -2.855 32.272 1.00 45.47 177 GLU A O 1
ATOM 1321 N N . ALA A 1 178 ? -23.749 -1.774 31.812 1.00 45.22 178 ALA A N 1
ATOM 1322 C CA . ALA A 1 178 ? -23.017 -2.263 32.973 1.00 45.22 178 ALA A CA 1
ATOM 1323 C C . ALA A 1 178 ? -23.150 -1.270 34.138 1.00 45.22 178 ALA A C 1
ATOM 1325 O O . ALA A 1 178 ? -22.844 -0.085 34.016 1.00 45.22 178 ALA A O 1
ATOM 1326 N N . VAL A 1 179 ? -23.604 -1.799 35.273 1.00 52.06 179 VAL A N 1
ATOM 1327 C CA . VAL A 1 179 ? -23.780 -1.139 36.574 1.00 52.06 179 VAL A CA 1
ATOM 1328 C C . VAL A 1 179 ? -22.456 -0.528 37.079 1.00 52.06 179 VAL A C 1
ATOM 1330 O O . VAL A 1 179 ? -21.419 -1.189 36.992 1.00 52.06 179 VAL A O 1
ATOM 1333 N N . PRO A 1 180 ? -22.451 0.694 37.654 1.00 52.91 180 PRO A N 1
ATOM 1334 C CA . PRO A 1 180 ? -21.230 1.336 38.139 1.00 52.91 180 PRO A CA 1
ATOM 1335 C C . PRO A 1 180 ? -20.723 0.702 39.444 1.00 52.91 180 PRO A C 1
ATOM 1337 O O . PRO A 1 180 ? -21.453 0.603 40.429 1.00 52.91 180 PRO A O 1
ATOM 1340 N N . SER A 1 181 ? -19.440 0.334 39.468 1.00 44.56 181 SER A N 1
ATOM 1341 C CA . SER A 1 181 ? -18.697 -0.038 40.676 1.00 44.56 181 SER A CA 1
ATOM 1342 C C . SER A 1 181 ? -17.676 1.053 41.003 1.00 44.56 181 SER A C 1
ATOM 1344 O O . SER A 1 181 ? -16.789 1.363 40.210 1.00 44.56 181 SER A O 1
ATOM 1346 N N . THR A 1 182 ? -17.835 1.662 42.175 1.00 45.31 182 THR A N 1
ATOM 1347 C CA . THR A 1 182 ? -16.902 2.616 42.781 1.00 45.31 182 THR A CA 1
ATOM 1348 C C . THR A 1 182 ? -15.728 1.884 43.428 1.00 45.31 182 THR A C 1
ATOM 1350 O O . THR A 1 182 ? -15.942 1.047 44.304 1.00 45.31 182 THR A O 1
ATOM 1353 N N . GLY A 1 183 ? -14.497 2.255 43.074 1.00 40.72 183 GLY A N 1
ATOM 1354 C CA . GLY A 1 183 ? -13.288 1.728 43.708 1.00 40.72 183 GLY A CA 1
ATOM 1355 C C . GLY A 1 183 ? -12.084 2.650 43.538 1.00 40.72 183 GLY A C 1
ATOM 1356 O O . GLY A 1 183 ? -11.389 2.605 42.531 1.00 40.72 183 GLY A O 1
ATOM 1357 N N . THR A 1 184 ? -11.859 3.488 44.545 1.00 39.53 184 THR A N 1
ATOM 1358 C CA . THR A 1 184 ? -10.670 4.318 44.787 1.00 39.53 184 THR A CA 1
ATOM 1359 C C . THR A 1 184 ? -9.454 3.457 45.152 1.00 39.53 184 THR A C 1
ATOM 1361 O O . THR A 1 184 ? -9.595 2.604 46.020 1.00 39.53 184 THR A O 1
ATOM 1364 N N . SER A 1 185 ? -8.257 3.734 44.611 1.00 37.16 185 SER A N 1
ATOM 1365 C CA . SER A 1 185 ? -7.026 3.927 45.415 1.00 37.16 185 SER A CA 1
ATOM 1366 C C . SER A 1 185 ? -5.814 4.340 44.568 1.00 37.16 185 SER A C 1
ATOM 1368 O O . SER A 1 185 ? -5.596 3.850 43.464 1.00 37.16 185 SER A O 1
ATOM 1370 N N . ALA A 1 186 ? -5.017 5.238 45.146 1.00 44.84 186 ALA A N 1
ATOM 1371 C CA . ALA A 1 186 ? -3.754 5.788 44.668 1.00 44.84 186 ALA A CA 1
ATOM 1372 C C . ALA A 1 186 ? -2.538 4.911 45.034 1.00 44.84 186 ALA A C 1
ATOM 1374 O O . ALA A 1 186 ? -2.606 4.177 46.019 1.00 44.84 186 ALA A O 1
ATOM 1375 N N . ASN A 1 187 ? -1.410 5.065 44.315 1.00 38.19 187 ASN A N 1
ATOM 1376 C CA . ASN A 1 187 ? -0.104 5.382 44.925 1.00 38.19 187 ASN A CA 1
ATOM 1377 C C . ASN A 1 187 ? 1.039 5.620 43.910 1.00 38.19 187 ASN A C 1
ATOM 1379 O O . ASN A 1 187 ? 1.392 4.745 43.131 1.00 38.19 187 ASN A O 1
ATOM 1383 N N . THR A 1 188 ? 1.587 6.838 43.981 1.00 35.06 188 THR A N 1
ATOM 1384 C CA . THR A 1 188 ? 2.969 7.219 44.348 1.00 35.06 188 THR A CA 1
ATOM 1385 C C . THR A 1 188 ? 4.196 6.580 43.674 1.00 35.06 188 THR A C 1
ATOM 1387 O O . THR A 1 188 ? 4.399 5.373 43.661 1.00 35.06 188 THR A O 1
ATOM 1390 N N . ALA A 1 189 ? 5.060 7.492 43.214 1.00 41.56 189 ALA A N 1
ATOM 1391 C CA . ALA A 1 189 ? 6.350 7.334 42.556 1.00 41.56 189 ALA A CA 1
ATOM 1392 C C . ALA A 1 189 ? 7.504 6.834 43.449 1.00 41.56 189 ALA A C 1
ATOM 1394 O O . ALA A 1 189 ? 7.548 7.137 44.641 1.00 41.56 189 ALA A O 1
ATOM 1395 N N . ALA A 1 190 ? 8.498 6.197 42.816 1.00 35.69 190 ALA A N 1
ATOM 1396 C CA . ALA A 1 190 ? 9.895 6.172 43.261 1.00 35.69 190 ALA A CA 1
ATOM 1397 C C . ALA A 1 190 ? 10.857 5.879 42.080 1.00 35.69 190 ALA A C 1
ATOM 1399 O O . ALA A 1 190 ? 10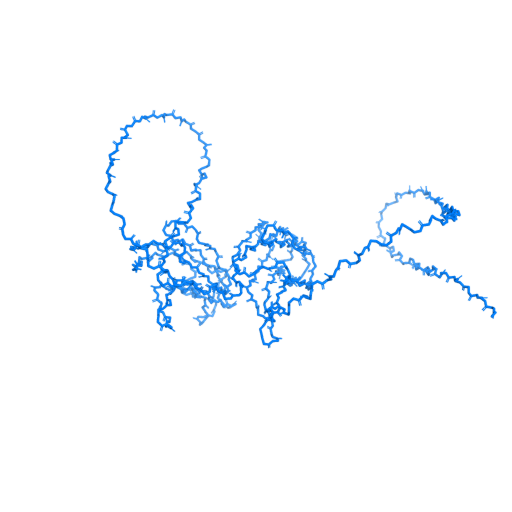.780 4.831 41.447 1.00 35.69 190 ALA A O 1
ATOM 1400 N N . GLU A 1 191 ? 11.775 6.814 41.831 1.00 34.41 191 GLU A N 1
ATOM 1401 C CA . GLU A 1 191 ? 13.126 6.649 41.247 1.00 34.41 191 GLU A CA 1
ATOM 1402 C C . GLU A 1 191 ? 14.126 6.925 42.411 1.00 34.41 191 GLU A C 1
ATOM 1404 O O . GLU A 1 191 ? 13.663 7.471 43.421 1.00 34.41 191 GLU A O 1
ATOM 1409 N N . PRO A 1 192 ? 15.460 6.682 42.343 1.00 55.94 192 PRO A N 1
ATOM 1410 C CA . PRO A 1 192 ? 16.279 6.236 41.207 1.00 55.94 192 PRO A CA 1
ATOM 1411 C C . PRO A 1 192 ? 17.361 5.176 41.534 1.00 55.94 192 PRO A C 1
ATOM 1413 O O . PRO A 1 192 ? 17.685 4.917 42.690 1.00 5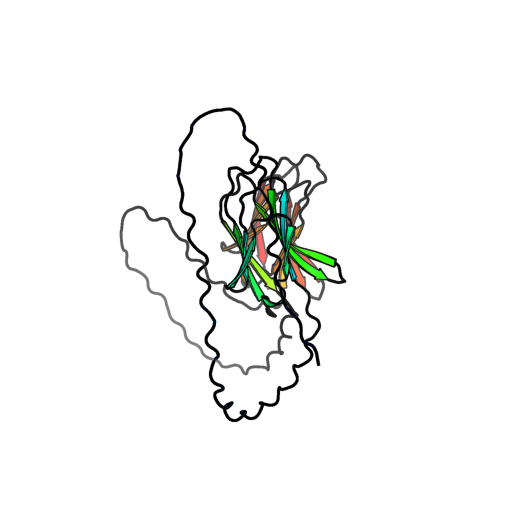5.94 192 PRO A O 1
ATOM 1416 N N . ALA A 1 193 ? 18.006 4.625 40.499 1.00 35.28 193 ALA A N 1
ATOM 1417 C CA . ALA A 1 193 ? 19.385 4.135 40.598 1.00 35.28 193 ALA A CA 1
ATOM 1418 C C . ALA A 1 193 ? 20.080 4.151 39.228 1.00 35.28 193 ALA A C 1
ATOM 1420 O O . ALA A 1 193 ? 19.583 3.607 38.245 1.00 35.28 193 ALA A O 1
ATOM 1421 N N . ALA A 1 194 ? 21.246 4.792 39.201 1.00 37.94 194 ALA A N 1
ATOM 1422 C CA . ALA A 1 194 ? 22.135 4.921 38.059 1.00 37.94 194 ALA A CA 1
ATOM 1423 C C . ALA A 1 194 ? 22.794 3.586 37.680 1.00 37.94 194 ALA A C 1
ATOM 1425 O O . ALA A 1 194 ? 23.196 2.825 38.558 1.00 37.94 194 ALA A O 1
ATOM 1426 N N . ASN A 1 195 ? 22.997 3.362 36.379 1.00 34.00 195 ASN A N 1
ATOM 1427 C CA . ASN A 1 195 ? 23.981 2.403 35.887 1.00 34.00 195 ASN A CA 1
ATOM 1428 C C . ASN A 1 195 ? 24.645 2.926 34.605 1.00 34.00 195 ASN A C 1
ATOM 1430 O O . ASN A 1 195 ? 23.986 3.255 33.621 1.00 34.00 195 ASN A O 1
ATOM 1434 N N . THR A 1 196 ? 25.969 3.014 34.653 1.00 37.50 196 THR A N 1
ATOM 1435 C CA . THR A 1 196 ? 26.896 3.381 33.580 1.00 37.50 196 THR A CA 1
ATOM 1436 C C . THR A 1 196 ? 27.310 2.134 32.801 1.00 37.50 196 THR A C 1
ATOM 1438 O O . THR A 1 196 ? 27.865 1.232 33.418 1.00 37.50 196 THR A O 1
ATOM 1441 N N . VAL A 1 197 ? 27.163 2.112 31.466 1.00 30.41 197 VAL A N 1
ATOM 1442 C CA . VAL A 1 197 ? 27.990 1.288 30.552 1.00 30.41 197 VAL A CA 1
ATOM 1443 C C . VAL A 1 197 ? 28.177 1.996 29.199 1.00 30.41 197 VAL A C 1
ATOM 1445 O O . VAL A 1 197 ? 27.302 2.692 28.693 1.00 30.41 197 VAL A O 1
ATOM 1448 N N . THR A 1 198 ? 29.377 1.804 28.663 1.00 30.69 198 THR A N 1
ATOM 1449 C CA . THR A 1 198 ? 30.009 2.353 27.463 1.00 30.69 198 THR A CA 1
ATOM 1450 C C . THR A 1 198 ? 29.706 1.547 26.184 1.00 30.69 198 THR A C 1
ATOM 1452 O O . THR A 1 198 ? 29.715 0.325 26.220 1.00 30.69 198 THR A O 1
ATOM 1455 N N . ALA A 1 199 ? 29.601 2.277 25.061 1.00 30.62 199 ALA A N 1
ATOM 1456 C CA . ALA A 1 199 ? 29.801 1.910 23.644 1.00 30.62 199 ALA A CA 1
ATOM 1457 C C . ALA A 1 199 ? 28.823 0.961 22.906 1.00 30.62 199 ALA A C 1
ATOM 1459 O O . ALA A 1 199 ? 28.884 -0.254 23.033 1.00 30.62 199 ALA A O 1
ATOM 1460 N N . GLY A 1 200 ? 28.110 1.554 21.932 1.00 43.22 200 GLY A N 1
ATOM 1461 C CA . GLY A 1 200 ? 28.011 1.014 20.568 1.00 43.22 200 GLY A CA 1
ATOM 1462 C C . GLY A 1 200 ? 26.889 0.022 20.266 1.00 43.22 200 GLY A C 1
ATOM 1463 O O . GLY A 1 200 ? 27.168 -1.021 19.687 1.00 43.22 200 GLY A O 1
ATOM 1464 N N . GLU A 1 201 ? 25.635 0.355 20.578 1.00 27.92 201 GLU A N 1
ATOM 1465 C CA . GLU A 1 201 ? 24.477 -0.493 20.267 1.00 27.92 201 GLU A CA 1
ATOM 1466 C C . GLU A 1 201 ? 23.440 0.281 19.436 1.00 27.92 201 GLU A C 1
ATOM 1468 O O . GLU A 1 201 ? 23.066 1.412 19.754 1.00 27.92 201 GLU A O 1
ATOM 1473 N N . THR A 1 202 ? 23.021 -0.297 18.307 1.00 33.31 202 THR A N 1
ATOM 1474 C CA . THR A 1 202 ? 21.972 0.260 17.445 1.00 33.31 202 THR A CA 1
ATOM 1475 C C . THR A 1 202 ? 20.643 0.174 18.191 1.00 33.31 202 THR A C 1
ATOM 1477 O O . THR A 1 202 ? 20.139 -0.917 18.430 1.00 33.31 202 THR A O 1
ATOM 1480 N N . SER A 1 203 ? 20.099 1.330 18.578 1.00 30.05 203 SER A N 1
ATOM 1481 C CA . SER A 1 203 ? 18.819 1.447 19.280 1.00 30.05 203 SER A CA 1
ATOM 1482 C C . SER A 1 203 ? 17.686 0.871 18.430 1.00 30.05 203 SER A C 1
ATOM 1484 O O . SER A 1 203 ? 17.246 1.478 17.452 1.00 30.05 203 SER A O 1
ATOM 1486 N N . ILE A 1 204 ? 17.224 -0.320 18.802 1.00 33.03 204 ILE A N 1
ATOM 1487 C CA . ILE A 1 204 ? 15.948 -0.863 18.356 1.00 33.03 204 ILE A CA 1
ATOM 1488 C C . ILE A 1 204 ? 14.905 -0.193 19.250 1.00 33.03 204 ILE A C 1
ATOM 1490 O O . ILE A 1 204 ? 14.754 -0.551 20.417 1.00 33.03 204 ILE A O 1
ATOM 1494 N N . VAL A 1 205 ? 14.248 0.847 18.735 1.00 33.19 205 VAL A N 1
ATOM 1495 C CA . VAL A 1 205 ? 13.142 1.496 19.445 1.00 33.19 205 VAL A CA 1
ATOM 1496 C C . VAL A 1 205 ? 12.049 0.437 19.650 1.00 33.19 205 VAL A C 1
ATOM 1498 O O . VAL A 1 205 ? 11.637 -0.175 18.663 1.00 33.19 205 VAL A O 1
ATOM 1501 N N . PRO A 1 206 ? 11.597 0.175 20.890 1.00 35.94 206 PRO A N 1
ATOM 1502 C CA . PRO A 1 206 ? 10.523 -0.777 21.134 1.00 35.94 206 PRO A CA 1
ATOM 1503 C C . PRO A 1 206 ? 9.261 -0.317 20.399 1.00 35.94 206 PRO A C 1
ATOM 1505 O O . PRO A 1 206 ? 8.821 0.822 20.557 1.00 35.94 206 PRO A O 1
ATOM 1508 N N . ASP A 1 207 ? 8.707 -1.212 19.583 1.00 41.53 207 ASP A N 1
ATOM 1509 C CA . ASP A 1 207 ? 7.455 -0.997 18.866 1.00 41.53 207 ASP A CA 1
ATOM 1510 C C . ASP A 1 207 ? 6.335 -0.847 19.905 1.00 41.53 207 ASP A C 1
ATOM 1512 O O . ASP A 1 207 ? 5.987 -1.787 20.628 1.00 41.53 207 ASP A O 1
ATOM 1516 N N . ALA A 1 208 ? 5.848 0.382 20.077 1.00 46.31 208 ALA A N 1
ATOM 1517 C CA . ALA A 1 208 ? 4.793 0.667 21.031 1.00 46.31 208 ALA A CA 1
ATOM 1518 C C . ALA A 1 208 ? 3.509 -0.018 20.550 1.00 46.31 208 ALA A C 1
ATOM 1520 O O . ALA A 1 208 ? 2.960 0.305 19.495 1.00 46.31 208 ALA A O 1
ATOM 1521 N N . THR A 1 209 ? 3.037 -0.979 21.342 1.00 51.34 209 THR A N 1
ATOM 1522 C CA . THR A 1 209 ? 1.770 -1.674 21.092 1.00 51.34 209 THR A CA 1
ATOM 1523 C C . THR A 1 209 ? 0.640 -0.633 21.030 1.00 51.34 209 THR A C 1
ATOM 1525 O O . THR A 1 209 ? 0.536 0.178 21.954 1.00 51.34 209 THR A O 1
ATOM 1528 N N . PRO A 1 210 ? -0.201 -0.611 19.980 1.00 52.31 210 PRO A N 1
ATOM 1529 C CA . PRO A 1 210 ? -1.275 0.371 19.860 1.00 52.31 210 PRO A CA 1
ATOM 1530 C C . PRO A 1 210 ? -2.270 0.232 21.020 1.00 52.31 210 PRO A C 1
ATOM 1532 O O . PRO A 1 210 ? -2.913 -0.806 21.195 1.00 52.31 210 PRO A O 1
ATOM 1535 N N . THR A 1 211 ? -2.423 1.290 21.818 1.00 51.91 211 THR A N 1
ATOM 1536 C CA . THR A 1 211 ? -3.439 1.348 22.874 1.00 51.91 211 THR A CA 1
ATOM 1537 C C . THR A 1 211 ? -4.805 1.517 22.221 1.00 51.91 211 THR A C 1
ATOM 1539 O O . THR A 1 211 ? -5.136 2.583 21.709 1.00 51.91 211 THR A O 1
ATOM 1542 N N . THR A 1 212 ? -5.609 0.456 22.228 1.00 53.88 212 THR A N 1
ATOM 1543 C CA . THR A 1 212 ? -6.926 0.450 21.580 1.00 53.88 212 THR A CA 1
ATOM 1544 C C . THR A 1 212 ? -7.943 1.186 22.456 1.00 53.88 212 THR A C 1
ATOM 1546 O O . THR A 1 212 ? -8.674 0.573 23.230 1.00 53.88 212 THR A O 1
ATOM 1549 N N . ALA A 1 213 ? -7.982 2.515 22.366 1.00 60.00 213 ALA A N 1
ATOM 1550 C CA . ALA A 1 213 ? -9.128 3.288 22.834 1.00 60.00 213 ALA A CA 1
ATOM 1551 C C . ALA A 1 213 ? -10.236 3.206 21.771 1.00 60.00 213 ALA A C 1
ATOM 1553 O O . ALA A 1 213 ? -9.993 3.458 20.591 1.00 60.00 213 ALA A O 1
ATOM 1554 N N . ALA A 1 214 ? -11.448 2.818 22.168 1.00 66.44 214 ALA A N 1
ATOM 1555 C CA . ALA A 1 214 ? -12.589 2.785 21.260 1.00 66.44 214 ALA A CA 1
ATOM 1556 C C . ALA A 1 214 ? -13.117 4.214 21.047 1.00 66.44 214 ALA A C 1
ATOM 1558 O O . ALA A 1 214 ? -13.692 4.806 21.958 1.00 66.44 214 ALA A O 1
ATOM 1559 N N . PHE A 1 215 ? -12.913 4.769 19.853 1.00 74.12 215 PHE A N 1
ATOM 1560 C CA . PHE A 1 215 ? -13.503 6.043 19.437 1.00 74.12 215 PHE A CA 1
ATOM 1561 C C . PHE A 1 215 ? -14.917 5.819 18.902 1.00 74.12 215 PHE A C 1
ATOM 1563 O O . PHE A 1 215 ? -15.175 4.821 18.229 1.00 74.12 215 PHE A O 1
ATOM 1570 N N . ALA A 1 216 ? -15.825 6.765 19.154 1.00 79.69 216 ALA A N 1
ATOM 1571 C CA . ALA A 1 216 ? -17.131 6.773 18.491 1.00 79.69 216 ALA A CA 1
ATOM 1572 C C . ALA A 1 216 ? -16.993 7.013 16.975 1.00 79.69 216 ALA A C 1
ATOM 1574 O O . ALA A 1 216 ? -17.791 6.518 16.180 1.00 79.69 216 ALA A O 1
ATOM 1575 N N . ASP A 1 217 ? -15.948 7.745 16.582 1.00 88.69 217 ASP A N 1
ATOM 1576 C CA . ASP A 1 217 ? -15.693 8.144 15.208 1.00 88.69 217 ASP A CA 1
ATOM 1577 C C . ASP A 1 217 ? -14.615 7.290 14.535 1.00 88.69 217 ASP A C 1
ATOM 1579 O O . ASP A 1 217 ? -13.570 6.992 15.117 1.00 88.69 217 ASP A O 1
ATOM 1583 N N . LYS A 1 218 ? -14.819 6.990 13.247 1.00 91.12 218 LYS A N 1
ATOM 1584 C CA . LYS A 1 218 ? -13.821 6.311 12.415 1.00 91.12 218 LYS A CA 1
ATOM 1585 C C . LYS A 1 218 ? -12.935 7.323 11.690 1.00 91.12 218 LYS A C 1
ATOM 1587 O O . LYS A 1 218 ? -13.430 8.121 10.885 1.00 91.12 218 LYS A O 1
ATOM 1592 N N . TYR A 1 219 ? -11.627 7.239 11.911 1.00 95.44 219 TYR A N 1
ATOM 1593 C CA . TYR A 1 219 ? -10.628 8.046 11.213 1.00 95.44 219 TYR A CA 1
ATOM 1594 C C . TYR A 1 219 ? -10.000 7.247 10.073 1.00 95.44 219 TYR A C 1
ATOM 1596 O O . TYR A 1 219 ? -9.496 6.141 10.268 1.00 95.44 219 TYR A O 1
ATOM 1604 N N . LEU A 1 220 ? -10.012 7.818 8.869 1.00 96.06 220 LEU A N 1
ATOM 1605 C CA . LEU A 1 220 ? -9.431 7.197 7.684 1.00 96.06 220 LEU A CA 1
ATOM 1606 C C . LEU A 1 220 ? -8.334 8.074 7.092 1.00 96.06 220 LEU A C 1
ATOM 1608 O O . LEU A 1 220 ? -8.459 9.296 6.986 1.00 96.06 220 LEU A O 1
ATOM 1612 N N . LEU A 1 221 ? -7.297 7.406 6.613 1.00 97.19 221 LEU A N 1
ATOM 1613 C CA . LEU A 1 221 ? -6.276 7.948 5.744 1.00 97.19 221 LEU A CA 1
ATOM 1614 C C . LEU A 1 221 ? -6.555 7.481 4.320 1.00 97.19 221 LEU A C 1
ATOM 1616 O O . LEU A 1 221 ? -6.621 6.285 4.051 1.00 97.19 221 LEU A O 1
ATOM 1620 N N . LYS A 1 222 ? -6.705 8.429 3.402 1.00 96.56 222 LYS A N 1
ATOM 1621 C CA . LYS A 1 222 ? -6.927 8.182 1.979 1.00 96.56 222 LYS A CA 1
ATOM 1622 C C . LYS A 1 222 ? -5.785 8.768 1.179 1.00 96.56 222 LYS A C 1
ATOM 1624 O O . LYS A 1 222 ? -5.419 9.921 1.390 1.00 96.56 222 LYS A O 1
ATOM 1629 N N . THR A 1 223 ? -5.276 8.017 0.220 1.00 96.06 223 THR A N 1
ATOM 1630 C CA . THR A 1 223 ? -4.344 8.538 -0.774 1.00 96.06 223 THR A CA 1
ATOM 1631 C C . THR A 1 223 ? -4.946 8.414 -2.168 1.00 96.06 223 THR A C 1
ATOM 1633 O O . THR A 1 223 ? -5.583 7.418 -2.511 1.00 96.06 223 THR A O 1
ATOM 1636 N N . THR A 1 224 ? -4.769 9.449 -2.980 1.00 93.19 224 THR A N 1
ATOM 1637 C CA . THR A 1 224 ? -5.046 9.421 -4.415 1.00 93.19 224 THR A CA 1
ATOM 1638 C C . THR A 1 224 ? -3.737 9.615 -5.147 1.00 93.19 224 THR A C 1
ATOM 1640 O O . THR A 1 224 ? -2.964 10.516 -4.818 1.00 93.19 224 THR A O 1
ATOM 1643 N N . TYR A 1 225 ? -3.499 8.787 -6.151 1.00 89.62 225 TYR A N 1
ATOM 1644 C CA . TYR A 1 225 ? -2.230 8.751 -6.852 1.00 89.62 225 TYR A CA 1
ATOM 1645 C C . TYR A 1 225 ? -2.410 9.120 -8.320 1.00 89.62 225 TYR A C 1
ATOM 1647 O O . TYR A 1 225 ? -3.312 8.607 -8.985 1.00 89.62 225 TYR A O 1
ATOM 1655 N N . SER A 1 226 ? -1.524 9.971 -8.830 1.00 89.75 226 SER A N 1
ATOM 1656 C CA . SER A 1 226 ? -1.433 10.294 -10.251 1.00 89.75 226 SER A CA 1
ATOM 1657 C C . SER A 1 226 ? -0.136 9.751 -10.832 1.00 89.75 226 SER A C 1
ATOM 1659 O O . SER A 1 226 ? 0.952 10.057 -10.348 1.00 89.75 226 SER A O 1
ATOM 1661 N N . SER A 1 227 ? -0.231 9.010 -11.938 1.00 81.94 227 SER A N 1
ATOM 1662 C CA . SER A 1 227 ? 0.943 8.540 -12.688 1.00 81.94 227 SER A CA 1
ATOM 1663 C C . SER A 1 227 ? 1.790 9.679 -13.267 1.00 81.94 227 SER A C 1
ATOM 1665 O O . SER A 1 227 ? 2.959 9.474 -13.582 1.00 81.94 227 SER A O 1
ATOM 1667 N N . LEU A 1 228 ? 1.215 10.879 -13.393 1.00 85.19 228 LEU A N 1
ATOM 1668 C CA . LEU A 1 228 ? 1.896 12.085 -13.870 1.00 85.19 228 LEU A CA 1
ATOM 1669 C C . LEU A 1 228 ? 2.572 12.876 -12.737 1.00 85.19 228 LEU A C 1
ATOM 1671 O O . LEU A 1 228 ? 3.399 13.744 -13.011 1.00 85.19 228 LEU A O 1
ATOM 1675 N N . ALA A 1 229 ? 2.236 12.569 -11.483 1.00 90.38 229 ALA A N 1
ATOM 1676 C CA . ALA A 1 229 ? 2.870 13.104 -10.282 1.00 90.38 229 ALA A CA 1
ATOM 1677 C C . ALA A 1 229 ? 3.172 11.964 -9.295 1.00 90.38 229 ALA A C 1
ATOM 1679 O O . ALA A 1 229 ? 2.635 11.955 -8.181 1.00 90.38 229 ALA A O 1
ATOM 1680 N N . PRO A 1 230 ? 3.986 10.970 -9.702 1.00 86.81 230 PRO A N 1
ATOM 1681 C CA . PRO A 1 230 ? 4.256 9.823 -8.858 1.00 86.81 230 PRO A CA 1
ATOM 1682 C C . PRO A 1 230 ? 5.040 10.280 -7.626 1.00 86.81 230 PRO A C 1
ATOM 1684 O O . PRO A 1 230 ? 5.962 11.091 -7.733 1.00 86.81 230 PRO A O 1
ATOM 1687 N N . GLY A 1 231 ? 4.691 9.766 -6.454 1.00 92.25 231 GLY A N 1
ATOM 1688 C CA . GLY A 1 231 ? 5.374 10.089 -5.209 1.00 92.25 231 GLY A CA 1
ATOM 1689 C C . GLY A 1 231 ? 4.963 9.179 -4.064 1.00 92.25 231 GLY A C 1
ATOM 1690 O O . GLY A 1 231 ? 4.064 8.350 -4.211 1.00 92.25 231 GLY A O 1
ATOM 1691 N N . SER A 1 232 ? 5.651 9.333 -2.941 1.00 92.31 232 SER A N 1
ATOM 1692 C CA . SER A 1 232 ? 5.401 8.614 -1.701 1.00 92.31 232 SER A CA 1
ATOM 1693 C C . SER A 1 232 ? 5.015 9.567 -0.574 1.00 92.31 232 SER A C 1
ATOM 1695 O O . SER A 1 232 ? 5.446 10.721 -0.542 1.00 92.31 232 SER A O 1
ATOM 1697 N N . PHE A 1 233 ? 4.212 9.053 0.353 1.00 97.69 233 PHE A N 1
ATOM 1698 C CA . PHE A 1 233 ? 3.897 9.664 1.635 1.00 97.69 233 PHE A CA 1
ATOM 1699 C C . PHE A 1 233 ? 4.311 8.717 2.756 1.00 97.69 233 PHE A C 1
ATOM 1701 O O . PHE A 1 233 ? 3.816 7.592 2.807 1.00 97.69 233 PHE A O 1
ATOM 1708 N N . ASP A 1 234 ? 5.146 9.182 3.670 1.00 95.56 234 ASP A N 1
ATOM 1709 C CA . ASP A 1 234 ? 5.473 8.486 4.910 1.00 95.56 234 ASP A CA 1
ATOM 1710 C C . ASP A 1 234 ? 4.720 9.157 6.050 1.00 95.56 234 ASP A C 1
ATOM 1712 O O . ASP A 1 234 ? 4.771 10.379 6.204 1.00 95.56 234 ASP A O 1
ATOM 1716 N N . VAL A 1 235 ? 3.971 8.370 6.818 1.00 97.69 235 VAL A N 1
ATOM 1717 C CA . VAL A 1 235 ? 3.029 8.897 7.809 1.00 97.69 235 VAL A CA 1
ATOM 1718 C C . VAL A 1 235 ? 3.369 8.352 9.180 1.00 97.69 235 VAL A C 1
ATOM 1720 O O . VAL A 1 235 ? 3.368 7.134 9.387 1.00 97.69 235 VAL A O 1
ATOM 1723 N N . THR A 1 236 ? 3.576 9.258 10.128 1.00 96.69 236 THR A N 1
ATOM 1724 C CA . THR A 1 236 ? 3.689 8.940 11.548 1.00 96.69 236 THR A CA 1
ATOM 1725 C C . THR A 1 236 ? 2.579 9.635 12.333 1.00 96.69 236 THR A C 1
ATOM 1727 O O . THR A 1 236 ? 2.171 10.757 12.023 1.00 96.69 236 THR A O 1
ATOM 1730 N N . ILE A 1 237 ? 2.042 8.949 13.338 1.00 97.69 237 ILE A N 1
ATOM 1731 C CA . ILE A 1 237 ? 1.021 9.472 14.246 1.00 97.69 237 ILE A CA 1
ATOM 1732 C C . ILE A 1 237 ? 1.510 9.232 15.667 1.00 97.69 237 ILE A C 1
ATOM 1734 O O . ILE A 1 237 ? 1.836 8.106 16.029 1.00 97.69 237 ILE A O 1
ATOM 1738 N N . ASN A 1 238 ? 1.583 10.293 16.469 1.00 95.69 238 ASN A N 1
ATOM 1739 C CA . ASN A 1 238 ? 2.094 10.270 17.840 1.00 95.69 238 ASN A CA 1
ATOM 1740 C C . ASN A 1 238 ? 3.491 9.623 17.950 1.00 95.69 238 ASN A C 1
ATOM 1742 O O . ASN A 1 238 ? 3.780 8.930 18.921 1.00 95.69 238 ASN A O 1
ATOM 1746 N N . GLY A 1 239 ? 4.340 9.821 16.936 1.00 92.25 239 GLY A N 1
ATOM 1747 C CA . GLY A 1 239 ? 5.670 9.207 16.840 1.00 92.25 239 GLY A CA 1
ATOM 1748 C C . GLY A 1 239 ? 5.685 7.758 16.333 1.00 92.25 239 GLY A C 1
ATOM 1749 O O . GLY A 1 239 ? 6.759 7.244 16.038 1.00 92.25 239 GLY A O 1
ATOM 1750 N N . GLN A 1 240 ? 4.528 7.109 16.169 1.00 90.12 240 GLN A N 1
ATOM 1751 C CA . GLN A 1 240 ? 4.428 5.752 15.631 1.00 90.12 240 GLN A CA 1
ATOM 1752 C C . GLN A 1 240 ? 4.296 5.773 14.108 1.00 90.12 240 GLN A C 1
ATOM 1754 O O . GLN A 1 240 ? 3.470 6.501 13.554 1.00 90.12 240 GLN A O 1
ATOM 1759 N N . THR A 1 241 ? 5.080 4.943 13.420 1.00 91.62 241 THR A N 1
ATOM 1760 C CA . THR A 1 241 ? 4.969 4.791 11.965 1.00 91.62 241 THR A CA 1
ATOM 1761 C C . THR A 1 241 ? 3.670 4.082 11.617 1.00 91.62 241 THR A C 1
ATOM 1763 O O . THR A 1 241 ? 3.462 2.923 11.966 1.00 91.62 241 THR A O 1
ATOM 1766 N N . VAL A 1 242 ? 2.796 4.778 10.892 1.00 92.56 242 VAL A N 1
ATOM 1767 C CA . VAL A 1 242 ? 1.576 4.181 10.353 1.00 92.56 242 VAL A CA 1
ATOM 1768 C C . VAL A 1 242 ? 1.937 3.411 9.093 1.00 92.56 242 VAL A C 1
ATOM 1770 O O . VAL A 1 242 ? 1.596 2.237 8.978 1.00 92.56 242 VAL A O 1
ATOM 1773 N N . GLY A 1 243 ? 2.643 4.040 8.150 1.00 88.38 243 GLY A N 1
ATOM 1774 C CA . GLY A 1 243 ? 3.139 3.372 6.947 1.00 88.38 243 GLY A CA 1
ATOM 1775 C C . GLY A 1 243 ? 3.602 4.324 5.846 1.00 88.38 243 GLY A C 1
ATOM 1776 O O . GLY A 1 243 ? 3.481 5.544 5.972 1.00 88.38 243 GLY A O 1
ATOM 1777 N N . SER A 1 244 ? 4.086 3.721 4.760 1.00 89.81 244 SER A N 1
ATOM 1778 C CA . SER A 1 244 ? 4.555 4.384 3.540 1.00 89.81 244 SER A CA 1
ATOM 1779 C C . SER A 1 244 ? 3.602 4.096 2.378 1.00 89.81 244 SER A C 1
ATOM 1781 O O . SER A 1 244 ? 3.296 2.937 2.093 1.00 89.81 244 SER A O 1
ATOM 1783 N N . TYR A 1 245 ? 3.144 5.136 1.684 1.00 93.00 245 TYR A N 1
ATOM 1784 C CA . TYR A 1 245 ? 2.113 5.046 0.647 1.00 93.00 245 TYR A CA 1
ATOM 1785 C C . TYR A 1 245 ? 2.603 5.646 -0.664 1.00 93.00 245 TYR A C 1
ATOM 1787 O O . TYR A 1 245 ? 2.874 6.839 -0.736 1.00 93.00 245 TYR A O 1
ATOM 1795 N N . ASN A 1 246 ? 2.669 4.836 -1.716 1.00 90.12 246 ASN A N 1
ATOM 1796 C CA . ASN A 1 246 ? 3.096 5.240 -3.061 1.00 90.12 246 ASN A CA 1
ATOM 1797 C C . ASN A 1 246 ? 2.067 4.883 -4.152 1.00 90.12 246 ASN A C 1
ATOM 1799 O O . ASN A 1 246 ? 2.387 4.840 -5.336 1.00 90.12 246 ASN A O 1
ATOM 1803 N N . SER A 1 247 ? 0.841 4.568 -3.745 1.00 87.38 247 SER A N 1
ATOM 1804 C CA . SER A 1 247 ? -0.290 4.212 -4.600 1.00 87.38 247 SER A CA 1
ATOM 1805 C C . SER A 1 247 ? -1.584 4.634 -3.908 1.00 87.38 247 SER A C 1
ATOM 1807 O O . SER A 1 247 ? -1.547 5.029 -2.745 1.00 87.38 247 SER A O 1
ATOM 1809 N N . ALA A 1 248 ? -2.713 4.591 -4.618 1.00 88.88 248 ALA A N 1
ATOM 1810 C CA . ALA A 1 248 ? -4.004 4.912 -4.021 1.00 88.88 248 ALA A CA 1
ATOM 1811 C C . ALA A 1 248 ? -4.372 3.882 -2.941 1.00 88.88 248 ALA A C 1
ATOM 1813 O O . ALA A 1 248 ? -4.323 2.677 -3.177 1.00 88.88 248 ALA A O 1
ATOM 1814 N N . SER A 1 249 ? -4.749 4.362 -1.761 1.00 87.62 249 SER A N 1
ATOM 1815 C CA . SER A 1 249 ? -5.048 3.534 -0.597 1.00 87.62 249 SER A CA 1
ATOM 1816 C C . SER A 1 249 ? -6.128 4.169 0.274 1.00 87.62 249 SER A C 1
ATOM 1818 O O . SER A 1 249 ? -6.353 5.381 0.250 1.00 87.62 249 SER A O 1
ATOM 1820 N N . ASN A 1 250 ? -6.803 3.339 1.064 1.00 91.75 250 ASN A N 1
ATOM 1821 C CA . ASN A 1 250 ? -7.710 3.777 2.115 1.00 91.75 250 ASN A CA 1
ATOM 1822 C C . ASN A 1 250 ? -7.447 2.918 3.351 1.00 91.75 250 ASN A C 1
ATOM 1824 O O . ASN A 1 250 ? -7.558 1.696 3.278 1.00 91.75 250 ASN A O 1
ATOM 1828 N N . ARG A 1 251 ? -7.075 3.544 4.465 1.00 90.19 251 ARG A N 1
ATOM 1829 C CA . ARG A 1 251 ? -6.674 2.848 5.684 1.00 90.19 251 ARG A CA 1
ATOM 1830 C C . ARG A 1 251 ? -7.352 3.433 6.907 1.00 90.19 251 ARG A C 1
ATOM 1832 O O . ARG A 1 251 ? -7.387 4.646 7.079 1.00 90.19 251 ARG A O 1
ATOM 1839 N N . ASP A 1 252 ? -7.841 2.551 7.768 1.00 93.19 252 ASP A N 1
ATOM 1840 C CA . ASP A 1 252 ? -8.276 2.917 9.110 1.00 93.19 252 ASP A CA 1
ATOM 1841 C C . ASP A 1 252 ? -7.062 3.228 9.986 1.00 93.19 252 ASP A C 1
ATOM 1843 O O . ASP A 1 252 ? -6.144 2.413 10.099 1.00 93.19 252 ASP A O 1
ATOM 1847 N N . ILE A 1 253 ? -7.047 4.429 10.557 1.00 95.56 253 ILE A N 1
ATOM 1848 C CA . ILE A 1 253 ? -5.973 4.901 11.435 1.00 95.56 253 ILE A CA 1
ATOM 1849 C C . ILE A 1 253 ? -6.449 5.113 12.875 1.00 95.56 253 ILE A C 1
ATOM 1851 O O . ILE A 1 253 ? -5.699 5.646 13.690 1.00 95.56 253 ILE A O 1
ATOM 1855 N N . SER A 1 254 ? -7.680 4.710 13.199 1.00 93.88 254 SER A N 1
ATOM 1856 C CA . SER A 1 254 ? -8.294 4.973 14.505 1.00 93.88 254 SER A CA 1
ATOM 1857 C C . SER A 1 254 ? -7.473 4.374 15.653 1.00 93.88 254 SER A C 1
ATOM 1859 O O . SER A 1 254 ? -7.331 5.003 16.691 1.00 93.88 254 SER A O 1
ATOM 1861 N N . SER A 1 255 ? -6.827 3.222 15.441 1.00 91.81 255 SER A N 1
ATOM 1862 C CA . SER A 1 255 ? -5.967 2.560 16.437 1.00 91.81 255 SER A CA 1
ATOM 1863 C C . SER A 1 255 ? -4.660 3.295 16.767 1.00 91.81 255 SER A C 1
ATOM 1865 O O . SER A 1 255 ? -3.984 2.913 17.716 1.00 91.81 255 SER A O 1
ATOM 1867 N N . TYR A 1 256 ? -4.274 4.307 15.982 1.00 93.56 256 TYR A N 1
ATOM 1868 C CA . TYR A 1 256 ? -3.062 5.113 16.211 1.00 93.56 256 TYR A CA 1
ATOM 1869 C C . TYR A 1 256 ? -3.356 6.422 16.954 1.00 93.56 256 TYR A C 1
ATOM 1871 O O . TYR A 1 256 ? -2.442 7.178 17.296 1.00 93.56 256 TYR A O 1
ATOM 1879 N N . LEU A 1 257 ? -4.637 6.720 17.166 1.00 94.62 257 LEU A N 1
ATOM 1880 C CA . LEU A 1 257 ? -5.091 7.935 17.818 1.00 94.62 257 LEU A CA 1
ATOM 1881 C C . LEU A 1 257 ? -5.333 7.676 19.307 1.00 94.62 257 LEU A C 1
ATOM 1883 O O . LEU A 1 257 ? -5.640 6.564 19.728 1.00 94.62 257 LEU A O 1
ATOM 1887 N N . LYS A 1 258 ? -5.208 8.733 20.107 1.00 93.94 258 LYS A N 1
ATOM 1888 C CA . LYS A 1 258 ? -5.585 8.786 21.526 1.00 93.94 258 LYS A CA 1
ATOM 1889 C C . LYS A 1 258 ? -6.612 9.900 21.747 1.00 93.94 258 LYS A C 1
ATOM 1891 O O . LYS A 1 258 ? -6.609 10.861 20.976 1.00 93.94 258 LYS A O 1
ATOM 1896 N N . PRO A 1 259 ? -7.466 9.830 22.782 1.00 92.56 259 PRO A N 1
ATOM 1897 C CA . PRO A 1 259 ? -8.306 10.965 23.154 1.00 92.56 259 PRO A CA 1
ATOM 1898 C C . PRO A 1 259 ? -7.465 12.230 23.386 1.00 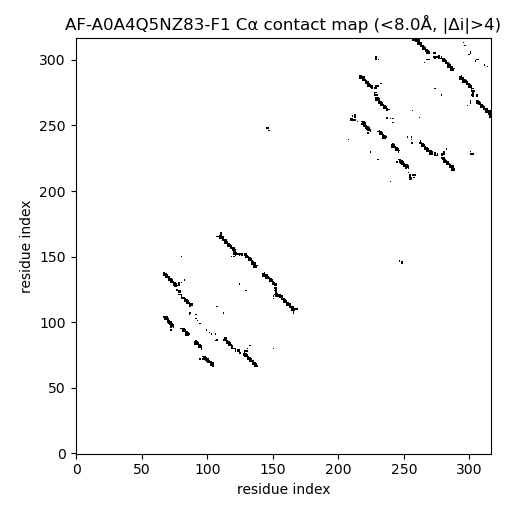92.56 259 PRO A C 1
ATOM 1900 O O . PRO A 1 259 ? -6.386 12.174 23.984 1.00 92.56 259 PRO A O 1
ATOM 1903 N N . GLY A 1 260 ? -7.953 13.373 22.908 1.00 94.75 260 GLY A N 1
ATOM 1904 C CA . GLY A 1 260 ? -7.265 14.658 22.985 1.00 94.75 260 GLY A CA 1
ATOM 1905 C C . GLY A 1 260 ? -6.350 14.952 21.791 1.00 94.75 260 GLY A C 1
ATOM 1906 O O . GLY A 1 260 ? -6.631 14.608 20.640 1.00 94.75 260 GLY A O 1
ATOM 1907 N N . VAL A 1 261 ? -5.247 15.659 22.053 1.00 96.50 261 VAL A N 1
ATOM 1908 C CA . VAL A 1 261 ? -4.340 16.137 21.000 1.00 96.50 261 VAL A CA 1
ATOM 1909 C C . VAL A 1 261 ? -3.463 15.000 20.478 1.00 96.50 261 VAL A C 1
ATOM 1911 O O . VAL A 1 261 ? -2.727 14.357 21.228 1.00 96.50 261 VAL A O 1
ATOM 1914 N N . ASN A 1 262 ? -3.507 14.815 19.163 1.00 97.12 262 ASN A N 1
ATOM 1915 C CA . ASN A 1 262 ? -2.680 13.893 18.402 1.00 97.12 262 ASN A CA 1
ATOM 1916 C C . ASN A 1 262 ? -1.781 14.673 17.453 1.00 97.12 262 ASN A C 1
ATOM 1918 O O . ASN A 1 262 ? -2.214 15.656 16.846 1.00 97.12 262 ASN A O 1
ATOM 1922 N N . GLU A 1 263 ? -0.548 14.208 17.302 1.00 98.12 263 GLU A N 1
ATOM 1923 C CA . GLU A 1 263 ? 0.411 14.774 16.361 1.00 98.12 263 GLU A CA 1
ATOM 1924 C C . GLU A 1 263 ? 0.538 13.861 15.145 1.00 98.12 263 GLU A C 1
ATOM 1926 O O . GLU A 1 263 ? 0.771 12.665 15.290 1.00 98.12 263 GLU A O 1
ATOM 1931 N N . ILE A 1 264 ? 0.356 14.411 13.950 1.00 98.00 264 ILE A N 1
ATOM 1932 C CA . ILE A 1 264 ? 0.451 13.671 12.693 1.00 98.00 264 ILE A CA 1
ATOM 1933 C C . ILE A 1 264 ? 1.535 14.315 11.855 1.00 98.00 264 ILE A C 1
ATOM 1935 O O . ILE A 1 264 ? 1.384 15.475 11.478 1.00 98.00 264 ILE A O 1
ATOM 1939 N N . THR A 1 265 ? 2.563 13.556 11.505 1.00 98.31 265 THR A N 1
ATOM 1940 C CA . THR A 1 265 ? 3.620 14.006 10.603 1.00 98.31 265 THR A CA 1
ATOM 1941 C C . THR A 1 265 ? 3.527 13.239 9.294 1.00 98.31 265 THR A C 1
ATOM 1943 O O . THR A 1 265 ? 3.432 12.013 9.272 1.00 98.31 265 THR A O 1
ATOM 1946 N N . VAL A 1 266 ? 3.525 13.979 8.189 1.00 98.25 266 VAL A N 1
ATOM 1947 C CA . VAL A 1 266 ? 3.583 13.426 6.837 1.00 98.25 266 VAL A CA 1
ATOM 1948 C C . VAL A 1 266 ? 4.833 13.967 6.168 1.00 98.25 266 VAL A C 1
ATOM 1950 O O . VAL A 1 266 ? 4.951 15.175 5.959 1.00 98.25 266 VAL A O 1
ATOM 1953 N N . SER A 1 267 ? 5.736 13.065 5.808 1.00 96.56 267 SER A N 1
ATOM 1954 C CA . SER A 1 267 ? 6.830 13.339 4.882 1.00 96.56 267 SER A CA 1
ATOM 1955 C C . SER A 1 267 ? 6.410 12.903 3.484 1.00 96.56 267 SER A C 1
ATOM 1957 O O . SER A 1 267 ? 5.669 11.932 3.323 1.00 96.56 267 SER A O 1
ATOM 1959 N N . TRP A 1 268 ? 6.811 13.647 2.460 1.00 98.06 268 TRP A N 1
ATOM 1960 C CA . TRP A 1 268 ? 6.496 13.304 1.081 1.00 98.06 268 TRP A CA 1
ATOM 1961 C C . TRP A 1 268 ? 7.652 13.574 0.139 1.00 98.06 268 TRP A C 1
ATOM 1963 O O . TRP A 1 268 ? 8.447 14.501 0.323 1.00 98.06 268 TRP A O 1
ATOM 1973 N N . GLN A 1 269 ? 7.688 12.788 -0.931 1.00 94.12 269 GLN A N 1
ATOM 1974 C CA . GLN A 1 269 ? 8.669 12.930 -1.991 1.00 94.12 269 GLN A CA 1
ATOM 1975 C C . GLN A 1 269 ? 8.099 12.461 -3.332 1.00 94.12 269 GLN A C 1
ATOM 1977 O O . GLN A 1 269 ? 7.544 11.374 -3.456 1.00 94.12 269 GLN A O 1
ATOM 1982 N N . ALA A 1 270 ? 8.267 13.277 -4.365 1.00 94.00 270 ALA A N 1
ATOM 1983 C CA . ALA A 1 270 ? 7.993 12.922 -5.742 1.00 94.00 270 ALA A CA 1
ATOM 1984 C C . ALA A 1 270 ? 9.049 11.916 -6.216 1.00 94.00 270 ALA A C 1
ATOM 1986 O O . ALA A 1 270 ? 10.250 12.126 -6.039 1.00 94.00 270 ALA A O 1
ATOM 1987 N N . ALA A 1 271 ? 8.599 10.842 -6.856 1.00 79.00 271 ALA A N 1
ATOM 1988 C CA . ALA A 1 271 ? 9.465 9.803 -7.404 1.00 79.00 271 ALA A CA 1
ATOM 1989 C C . ALA A 1 271 ? 10.225 10.276 -8.656 1.00 79.00 271 ALA A C 1
ATOM 1991 O O . ALA A 1 271 ? 11.220 9.673 -9.046 1.00 79.00 271 ALA A O 1
ATOM 1992 N N . GLN A 1 272 ? 9.758 11.350 -9.298 1.00 79.12 272 GLN A N 1
ATOM 1993 C CA . GLN A 1 272 ? 10.401 11.962 -10.458 1.00 79.12 272 GLN A CA 1
ATOM 1994 C C . GLN A 1 272 ? 10.065 13.454 -10.549 1.00 79.12 272 GLN A C 1
ATOM 1996 O O . GLN A 1 272 ? 9.168 13.950 -9.864 1.00 79.12 272 GLN A O 1
ATOM 2001 N N . THR A 1 273 ? 10.739 14.172 -11.449 1.00 88.31 273 THR A N 1
ATOM 2002 C CA . THR A 1 273 ? 10.379 15.555 -11.777 1.00 88.31 273 THR A CA 1
ATOM 2003 C C . THR A 1 273 ? 8.969 15.617 -12.365 1.00 88.31 273 THR A C 1
ATOM 2005 O O . THR A 1 273 ? 8.688 15.040 -13.415 1.00 88.31 273 THR A O 1
ATOM 2008 N N . ILE A 1 274 ? 8.081 16.352 -11.699 1.00 89.31 274 ILE A N 1
ATOM 2009 C CA . ILE A 1 274 ? 6.705 16.558 -12.150 1.00 89.31 274 ILE A CA 1
ATOM 2010 C C . ILE A 1 274 ? 6.716 17.669 -13.202 1.00 89.31 274 ILE A C 1
ATOM 2012 O O . ILE A 1 274 ? 6.939 18.835 -12.885 1.00 89.31 274 ILE A O 1
ATOM 2016 N N . THR A 1 275 ? 6.506 17.311 -14.467 1.00 86.94 275 THR A N 1
ATOM 2017 C CA . THR A 1 275 ? 6.486 18.272 -15.585 1.00 86.94 275 THR A CA 1
ATOM 2018 C C . THR A 1 275 ? 5.101 18.871 -15.819 1.00 86.94 275 THR A C 1
ATOM 2020 O O . THR A 1 275 ? 4.988 19.995 -16.304 1.00 86.94 275 THR A O 1
ATOM 2023 N N . ASN A 1 276 ? 4.040 18.149 -15.450 1.00 88.38 276 ASN A N 1
ATOM 2024 C CA . ASN A 1 276 ? 2.666 18.618 -15.572 1.00 88.38 276 ASN A CA 1
ATOM 2025 C C . ASN A 1 276 ? 2.221 19.338 -14.291 1.00 88.38 276 ASN A C 1
ATOM 2027 O O . ASN A 1 276 ? 1.962 18.701 -13.273 1.00 88.38 276 ASN A O 1
ATOM 2031 N N . ARG A 1 277 ? 2.054 20.662 -14.366 1.00 90.75 277 ARG A N 1
ATOM 2032 C CA . ARG A 1 277 ? 1.608 21.503 -13.240 1.00 90.75 277 ARG A CA 1
ATOM 2033 C C . ARG A 1 277 ? 0.214 21.179 -12.690 1.00 90.75 277 ARG A C 1
ATOM 2035 O O . ARG A 1 277 ? -0.115 21.629 -11.600 1.00 90.75 277 ARG A O 1
ATOM 2042 N N . PHE A 1 278 ? -0.610 20.458 -13.452 1.00 90.00 278 PHE A N 1
ATOM 2043 C CA . PHE A 1 278 ? -1.958 20.046 -13.050 1.00 90.00 278 PHE A CA 1
ATOM 2044 C C . PHE A 1 278 ? -1.997 18.632 -12.461 1.00 90.00 278 PHE A C 1
ATOM 2046 O O . PHE A 1 278 ? -3.048 18.195 -12.003 1.00 90.00 278 PHE A O 1
ATOM 2053 N N . ALA A 1 279 ? -0.883 17.897 -12.507 1.00 87.88 279 ALA A N 1
ATOM 2054 C CA . ALA A 1 279 ? -0.807 16.576 -11.911 1.00 87.88 279 ALA A CA 1
ATOM 2055 C C . ALA A 1 279 ? -0.572 16.694 -10.404 1.00 87.88 279 ALA A C 1
ATOM 2057 O O . ALA A 1 279 ? 0.326 17.414 -9.961 1.00 87.88 279 ALA A O 1
ATOM 2058 N N . ASP A 1 280 ? -1.356 15.945 -9.631 1.00 94.12 280 ASP A N 1
ATOM 2059 C CA . ASP A 1 280 ? -1.184 15.854 -8.193 1.00 94.12 280 ASP A CA 1
ATOM 2060 C C . ASP A 1 280 ? -1.381 14.436 -7.652 1.00 94.12 280 ASP A C 1
ATOM 2062 O O . ASP A 1 280 ? -2.164 13.643 -8.170 1.00 94.12 280 ASP A O 1
ATOM 2066 N N . SER A 1 281 ? -0.633 14.126 -6.597 1.00 95.25 281 SER A N 1
ATOM 2067 C CA . SER A 1 281 ? -0.911 12.999 -5.706 1.00 95.25 281 SER A CA 1
ATOM 2068 C C . SER A 1 281 ? -1.276 13.573 -4.346 1.00 95.25 281 SER A C 1
ATOM 2070 O O . SER A 1 281 ? -0.637 14.521 -3.889 1.00 95.25 281 SER A O 1
ATOM 2072 N N . LYS A 1 282 ? -2.315 13.047 -3.700 1.00 97.50 282 LYS A N 1
ATOM 2073 C CA . LYS A 1 282 ? -2.873 13.613 -2.466 1.00 97.50 282 LYS A CA 1
ATOM 2074 C C . LYS A 1 282 ? -2.937 12.564 -1.378 1.00 97.50 282 LYS A C 1
ATOM 2076 O O . LYS A 1 282 ? -3.317 11.429 -1.634 1.00 97.50 282 LYS A O 1
ATOM 2081 N N . LEU A 1 283 ? -2.659 12.989 -0.159 1.00 97.88 283 LEU A N 1
ATOM 2082 C CA . LEU A 1 283 ? -2.981 12.289 1.069 1.00 97.88 283 LEU A CA 1
ATOM 2083 C C . LEU A 1 283 ? -4.005 13.128 1.826 1.00 97.88 283 LEU A C 1
ATOM 2085 O O . LEU A 1 283 ? -3.839 14.334 1.978 1.00 97.88 283 LEU A O 1
ATOM 2089 N N . THR A 1 284 ? -5.083 12.504 2.278 1.00 98.12 284 THR A N 1
ATOM 2090 C CA . THR A 1 284 ? -6.146 13.142 3.0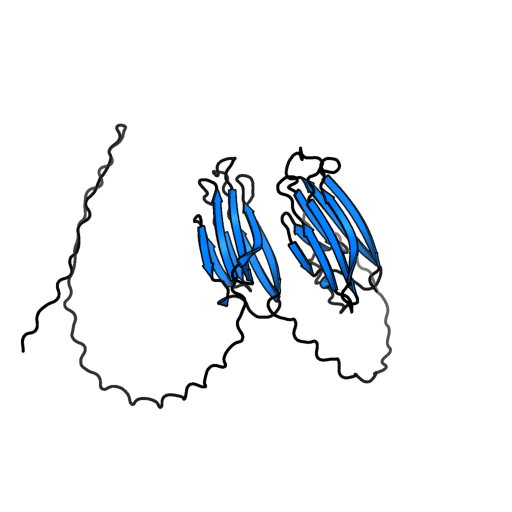53 1.00 98.12 284 THR A CA 1
ATOM 2091 C C . THR A 1 284 ? -6.431 12.291 4.273 1.00 98.12 284 THR A C 1
ATOM 2093 O O . THR A 1 284 ? -6.739 11.109 4.153 1.00 98.12 284 THR A O 1
ATOM 2096 N N . ILE A 1 285 ? -6.375 12.904 5.444 1.00 97.31 285 ILE A N 1
ATOM 2097 C CA . ILE A 1 285 ? -6.848 12.313 6.686 1.00 97.31 285 ILE A CA 1
ATOM 2098 C C . ILE A 1 285 ? -8.177 12.972 7.003 1.00 97.31 285 ILE A C 1
ATOM 2100 O O . ILE A 1 285 ? -8.306 14.201 6.971 1.00 97.31 285 ILE A O 1
ATOM 2104 N N . GLY A 1 286 ? -9.181 12.158 7.283 1.00 96.62 286 GLY A N 1
ATOM 2105 C CA . GLY A 1 286 ? -10.504 12.644 7.621 1.00 96.62 286 GLY A CA 1
ATOM 2106 C C . GLY A 1 286 ? -11.237 11.699 8.545 1.00 96.62 286 GLY A C 1
ATOM 2107 O O . GLY A 1 286 ? -10.833 10.559 8.770 1.00 96.62 286 GLY A O 1
ATOM 2108 N N . VAL A 1 287 ? -12.324 12.218 9.087 1.00 96.00 287 VAL A N 1
ATOM 2109 C CA . VAL A 1 287 ? -13.201 11.528 10.020 1.00 96.00 287 VAL A CA 1
ATOM 2110 C C . VAL A 1 287 ? -14.567 11.345 9.372 1.00 96.00 287 VAL A C 1
ATOM 2112 O O . VAL A 1 287 ? -15.036 12.218 8.632 1.00 96.00 287 VAL A O 1
ATOM 2115 N N . PHE A 1 288 ? -15.189 10.195 9.609 1.00 89.56 288 PHE A N 1
ATOM 2116 C CA . PHE A 1 288 ? -16.548 9.925 9.159 1.00 89.56 288 PHE A CA 1
ATOM 2117 C C . PHE A 1 288 ? -17.517 10.114 10.329 1.00 89.56 288 PHE A C 1
ATOM 2119 O O . PHE A 1 288 ? -17.544 9.291 11.240 1.00 89.56 288 PHE A O 1
ATOM 2126 N N . ARG A 1 289 ? -18.289 11.206 10.302 1.00 89.88 289 ARG A N 1
ATOM 2127 C CA . ARG A 1 289 ? -19.262 11.583 11.342 1.00 89.88 289 ARG A CA 1
ATOM 2128 C C . ARG A 1 289 ? -20.637 11.703 10.721 1.00 89.88 289 ARG A C 1
ATOM 2130 O O . ARG A 1 289 ? -20.778 12.384 9.709 1.00 89.88 289 ARG A O 1
ATOM 2137 N N . GLU A 1 290 ? -21.636 11.046 11.304 1.00 87.56 290 GLU A N 1
ATOM 2138 C CA . GLU A 1 290 ? -23.038 11.176 10.868 1.00 87.56 290 GLU A CA 1
ATOM 2139 C C . GLU A 1 290 ? -23.234 10.928 9.355 1.00 87.56 290 GLU A C 1
ATOM 2141 O O . GLU A 1 290 ? -23.978 11.632 8.671 1.00 87.56 290 GLU A O 1
ATOM 2146 N N . GLY A 1 291 ? -22.504 9.962 8.786 1.00 84.88 291 GLY A N 1
ATOM 2147 C CA . GLY A 1 291 ? -22.571 9.668 7.349 1.00 84.88 291 GLY A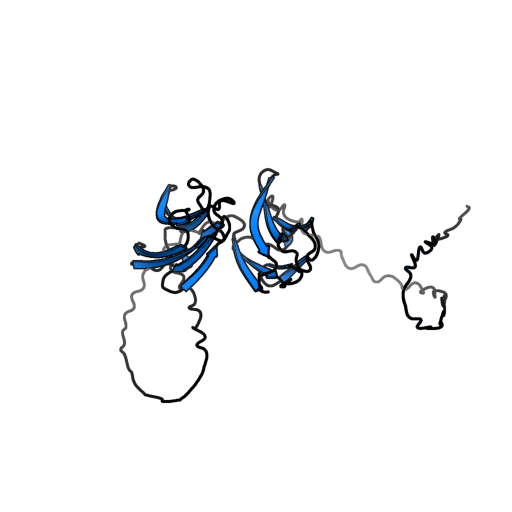 CA 1
ATOM 2148 C C . GLY A 1 291 ? -21.806 10.645 6.444 1.00 84.88 291 GLY A C 1
ATOM 2149 O O . GLY A 1 291 ? -21.848 10.497 5.222 1.00 84.88 291 GLY A O 1
ATOM 2150 N N . LYS A 1 292 ? -21.109 11.641 7.004 1.00 89.88 292 LYS A N 1
ATOM 2151 C CA . LYS A 1 292 ? -20.390 12.684 6.262 1.00 89.88 292 LYS A CA 1
ATOM 2152 C C . LYS A 1 292 ? -18.884 12.599 6.488 1.00 89.88 292 LYS A C 1
ATOM 2154 O O . LYS A 1 292 ? -18.398 12.380 7.595 1.00 89.88 292 LYS A O 1
ATOM 2159 N N . TRP A 1 293 ? -18.140 12.805 5.404 1.00 92.31 293 TRP A N 1
ATOM 2160 C CA . TRP A 1 293 ? -16.686 12.915 5.431 1.00 92.31 293 TRP A CA 1
ATOM 2161 C C . TRP A 1 293 ? -16.259 14.337 5.791 1.00 92.31 293 TRP A C 1
ATOM 2163 O O . TRP A 1 293 ? -16.630 15.284 5.097 1.00 92.31 293 TRP A O 1
ATOM 2173 N N . SER A 1 294 ? -15.410 14.461 6.807 1.00 95.44 294 SER A N 1
ATOM 2174 C CA . SER A 1 294 ? -14.786 15.724 7.200 1.00 95.44 294 SER A CA 1
ATOM 2175 C C . SER A 1 294 ? -13.269 15.592 7.144 1.00 95.44 294 SER A C 1
ATOM 2177 O O . SER A 1 294 ? -12.677 14.799 7.875 1.00 95.44 294 SER A O 1
ATOM 2179 N N . THR A 1 295 ? -12.626 16.367 6.271 1.00 96.88 295 THR A N 1
ATOM 2180 C CA . THR A 1 295 ? -11.161 16.401 6.161 1.00 96.88 295 THR A CA 1
ATOM 2181 C C . THR A 1 295 ? -10.561 17.131 7.359 1.00 96.88 295 THR A C 1
ATOM 2183 O O . THR A 1 295 ? -10.929 18.272 7.627 1.00 96.88 295 THR A O 1
ATOM 2186 N N . VAL A 1 296 ? -9.606 16.496 8.041 1.00 96.50 296 VAL A N 1
ATOM 2187 C CA . VAL A 1 296 ? -8.870 17.091 9.170 1.00 96.50 296 VAL A CA 1
ATOM 2188 C C . VAL A 1 296 ? -7.448 17.501 8.788 1.00 96.50 296 VAL A C 1
ATOM 2190 O O . VAL A 1 296 ? -6.933 18.485 9.309 1.00 96.50 296 VAL A O 1
ATOM 2193 N N . ALA A 1 297 ? -6.825 16.790 7.846 1.00 96.06 297 ALA A N 1
ATOM 2194 C CA . ALA A 1 297 ? -5.523 17.143 7.292 1.00 96.06 297 ALA A CA 1
ATOM 2195 C C . ALA A 1 297 ? -5.430 16.695 5.831 1.00 96.06 297 ALA A C 1
ATOM 2197 O O . ALA A 1 297 ? -6.012 15.683 5.439 1.00 96.06 297 ALA A O 1
ATOM 2198 N N . ASN A 1 298 ? -4.689 17.438 5.013 1.00 97.06 298 ASN A N 1
ATOM 2199 C CA . ASN A 1 298 ? -4.361 17.016 3.660 1.00 97.06 298 ASN A CA 1
ATOM 2200 C C . ASN A 1 298 ? -2.949 17.457 3.268 1.00 97.06 298 ASN A C 1
ATOM 2202 O O . ASN A 1 298 ? -2.438 18.470 3.745 1.00 97.06 298 ASN A O 1
ATOM 2206 N N . GLN A 1 299 ? -2.332 16.681 2.386 1.00 97.56 299 GLN A N 1
ATOM 2207 C CA . GLN A 1 299 ? -1.047 16.989 1.782 1.00 97.56 299 GLN A CA 1
ATOM 2208 C C . GLN A 1 299 ? -1.085 16.625 0.308 1.00 97.56 299 GLN A C 1
ATOM 2210 O O . GLN A 1 299 ? -1.645 15.600 -0.071 1.00 97.56 299 GLN A O 1
ATOM 2215 N N . THR A 1 300 ? -0.488 17.468 -0.526 1.00 96.44 300 THR A N 1
ATOM 2216 C CA . THR A 1 300 ? -0.455 17.262 -1.974 1.00 96.44 300 THR A CA 1
ATOM 2217 C C . THR A 1 300 ? 0.983 17.325 -2.467 1.00 96.44 300 THR A C 1
ATOM 2219 O O . THR A 1 300 ? 1.718 18.245 -2.114 1.00 96.44 300 THR A O 1
ATOM 2222 N N . ILE A 1 301 ? 1.376 16.358 -3.290 1.00 94.50 301 ILE A N 1
ATOM 2223 C CA . ILE A 1 301 ? 2.610 16.399 -4.069 1.00 94.50 301 ILE A CA 1
ATOM 2224 C C . ILE A 1 301 ? 2.269 17.071 -5.394 1.00 94.50 301 ILE A C 1
ATOM 2226 O O . ILE A 1 301 ? 1.423 16.585 -6.145 1.00 94.50 301 ILE A O 1
ATOM 2230 N N . THR A 1 302 ? 2.921 18.195 -5.667 1.00 93.62 302 THR A N 1
ATOM 2231 C CA . THR A 1 302 ? 2.764 18.969 -6.905 1.00 93.62 302 THR A CA 1
ATOM 2232 C C . THR A 1 302 ? 4.134 19.318 -7.471 1.00 93.62 302 THR A C 1
ATOM 2234 O O . THR A 1 302 ? 5.151 19.169 -6.793 1.00 93.62 302 THR A O 1
ATOM 2237 N N . GLN A 1 303 ? 4.171 19.860 -8.689 1.00 91.69 303 GLN A N 1
ATOM 2238 C CA . GLN A 1 303 ? 5.402 20.403 -9.270 1.00 91.69 303 GLN A CA 1
ATOM 2239 C C . GLN A 1 303 ? 6.087 21.449 -8.373 1.00 91.69 303 GLN A C 1
ATOM 2241 O O . GLN A 1 303 ? 7.312 21.470 -8.294 1.00 91.69 303 GLN A O 1
ATOM 2246 N N . ALA A 1 304 ? 5.316 22.298 -7.687 1.00 90.81 304 ALA A N 1
ATOM 2247 C CA . ALA A 1 304 ? 5.856 23.343 -6.815 1.00 90.81 304 ALA A CA 1
ATOM 2248 C C . ALA A 1 304 ? 6.323 22.809 -5.450 1.00 90.81 304 ALA A C 1
ATOM 2250 O O . ALA A 1 304 ? 7.142 23.440 -4.786 1.00 90.81 304 ALA A O 1
ATOM 2251 N N . GLN A 1 305 ? 5.803 21.656 -5.024 1.00 91.00 305 GLN A N 1
ATOM 2252 C CA . GLN A 1 305 ? 6.096 21.045 -3.727 1.00 91.00 305 GLN A CA 1
ATOM 2253 C C . GLN A 1 305 ? 6.438 19.559 -3.900 1.00 91.00 305 GLN A C 1
ATOM 2255 O O . GLN A 1 305 ? 5.698 18.693 -3.424 1.00 91.00 305 GLN A O 1
ATOM 2260 N N . PRO A 1 306 ? 7.552 19.239 -4.586 1.00 89.88 306 PRO A N 1
ATOM 2261 C CA . PRO A 1 306 ? 7.894 17.862 -4.912 1.00 89.88 306 PRO A CA 1
ATOM 2262 C C . PRO A 1 306 ? 8.389 17.085 -3.694 1.00 89.88 306 PRO A C 1
ATOM 2264 O O . PRO A 1 306 ? 8.403 15.868 -3.728 1.00 89.88 306 PRO A O 1
ATOM 2267 N N . ARG A 1 307 ? 8.814 17.752 -2.620 1.00 95.88 307 ARG A N 1
ATOM 2268 C CA . ARG A 1 307 ? 9.209 17.104 -1.370 1.00 95.88 307 ARG A CA 1
ATOM 2269 C C . ARG A 1 307 ? 8.934 18.013 -0.188 1.00 95.88 307 ARG A C 1
ATOM 2271 O O . ARG A 1 307 ? 8.917 19.235 -0.355 1.00 95.88 307 ARG A O 1
ATOM 2278 N N . GLY A 1 308 ? 8.793 17.429 0.986 1.00 96.31 308 GLY A N 1
ATOM 2279 C CA . GLY A 1 308 ? 8.687 18.181 2.223 1.00 96.31 308 GLY A CA 1
ATOM 2280 C C . GLY A 1 308 ? 8.223 17.314 3.373 1.00 96.31 308 GLY A C 1
ATOM 2281 O O . GLY A 1 308 ? 8.013 16.115 3.226 1.00 96.31 308 GLY A O 1
ATOM 2282 N N . GLU A 1 309 ? 8.066 17.961 4.514 1.00 97.12 309 GLU A N 1
ATOM 2283 C CA . GLU A 1 309 ? 7.529 17.364 5.721 1.00 97.12 309 GLU A CA 1
ATOM 2284 C C . GLU A 1 309 ? 6.582 18.368 6.370 1.00 97.12 309 GLU A C 1
ATOM 2286 O O . GLU A 1 309 ? 6.804 19.584 6.311 1.00 97.12 309 GLU A O 1
ATOM 2291 N N . ARG A 1 310 ? 5.488 17.870 6.941 1.00 97.25 310 ARG A N 1
ATOM 2292 C CA . ARG A 1 310 ? 4.507 18.700 7.628 1.00 97.25 310 ARG A CA 1
ATOM 2293 C C . ARG A 1 310 ? 3.893 17.948 8.791 1.00 97.25 310 ARG A C 1
ATOM 2295 O O . ARG A 1 310 ? 3.493 16.796 8.649 1.00 97.25 310 ARG A O 1
ATOM 2302 N N . THR A 1 311 ? 3.750 18.662 9.900 1.00 97.44 311 THR A N 1
ATOM 2303 C CA . THR A 1 311 ? 3.116 18.167 11.117 1.00 97.44 311 THR A CA 1
ATOM 2304 C C . THR A 1 311 ? 1.822 18.928 11.391 1.00 97.44 311 THR A C 1
ATOM 2306 O O . THR A 1 311 ? 1.790 20.160 11.344 1.00 97.44 311 THR A O 1
ATOM 2309 N N . TRP A 1 312 ? 0.748 18.200 11.692 1.00 98.00 312 TRP A N 1
ATOM 2310 C CA . TRP A 1 312 ? -0.525 18.740 12.168 1.00 98.00 312 TRP A CA 1
ATOM 2311 C C . TRP A 1 312 ? -0.794 18.274 13.591 1.00 98.00 312 TRP A C 1
ATOM 2313 O O . TRP A 1 312 ? -0.471 17.148 13.962 1.00 98.00 312 TRP A O 1
ATOM 2323 N N . LYS A 1 313 ? -1.471 19.126 14.360 1.00 96.75 313 LYS A N 1
ATOM 2324 C CA . LYS A 1 313 ? -2.081 18.744 15.630 1.00 96.75 313 LYS A CA 1
ATOM 2325 C C . LYS A 1 313 ? -3.584 18.651 15.427 1.00 96.75 313 LYS A C 1
ATOM 2327 O O . LYS A 1 313 ? -4.211 19.654 15.094 1.00 96.75 313 LYS A O 1
ATOM 2332 N N . ILE A 1 314 ? -4.147 17.459 15.601 1.00 95.75 314 ILE A N 1
ATOM 2333 C CA . ILE A 1 314 ? -5.596 17.241 15.545 1.00 95.75 314 ILE A CA 1
ATOM 2334 C C . ILE A 1 314 ? -6.111 16.900 16.938 1.00 95.75 314 ILE A C 1
ATOM 2336 O O . ILE A 1 314 ? -5.436 16.210 17.698 1.00 95.75 314 ILE A O 1
ATOM 2340 N N . ASN A 1 315 ? -7.296 17.392 17.285 1.00 93.94 315 ASN A N 1
ATOM 2341 C CA . ASN A 1 315 ? -7.940 17.062 18.550 1.00 93.94 315 ASN A CA 1
ATOM 2342 C C . ASN A 1 315 ? -9.033 16.018 18.294 1.00 93.94 315 ASN A C 1
ATOM 2344 O O . ASN A 1 315 ? -9.958 16.274 17.520 1.00 93.94 315 ASN A O 1
ATOM 2348 N N . VAL A 1 316 ? -8.883 14.842 18.897 1.00 92.94 316 VAL A N 1
ATOM 2349 C CA . VAL A 1 316 ? -9.830 13.727 18.818 1.00 92.94 316 VAL A CA 1
ATOM 2350 C C . VAL A 1 316 ? -10.685 13.759 20.078 1.00 92.94 316 VAL A C 1
ATOM 2352 O O . VAL A 1 316 ? -10.146 13.819 21.183 1.00 92.94 316 VAL A O 1
ATOM 2355 N N . GLN A 1 317 ? -12.004 13.784 19.891 1.00 86.19 317 GLN A N 1
ATOM 2356 C CA . GLN A 1 317 ? -12.980 13.834 20.981 1.00 86.19 317 GLN A CA 1
ATOM 2357 C C . GLN A 1 317 ? -13.406 12.433 21.405 1.00 86.19 317 GLN A C 1
ATOM 2359 O O . GLN A 1 317 ? -13.422 11.540 20.528 1.00 86.19 317 GLN A O 1
#

Nearest PDB structures (foldseek):
  8em5-assembly5_E  TM=4.956E-01  e=4.005E-01  Mycolicibacterium thermoresistibile
  3u6g-assembly1_B  TM=4.130E-01  e=2.485E-01  Phocaeicola vulgatus ATCC 8482
  4qey-assembly2_B  TM=4.205E-01  e=4.695E-01  Bacteroides ovatus ATCC 8483
  8b3d-assembly1_d  TM=4.670E-01  e=3.523E+00  Homo sapiens
  8cr5-assembly1_B  TM=2.345E-01  e=3.917E+00  Mus musculus